Protein AF-A0A839JMY4-F1 (afdb_monomer_lite)

Structure (mmCIF, N/CA/C/O backbone):
data_AF-A0A839JMY4-F1
#
_entry.id   AF-A0A839JMY4-F1
#
loop_
_atom_site.group_PDB
_atom_site.id
_atom_site.type_symbol
_atom_site.label_atom_id
_atom_site.label_alt_id
_atom_site.label_comp_id
_atom_site.label_asym_id
_atom_site.label_entity_id
_atom_site.label_seq_id
_atom_site.pdbx_PDB_ins_code
_atom_site.Cartn_x
_atom_site.Cartn_y
_atom_site.Cartn_z
_atom_site.occupancy
_atom_site.B_iso_or_equiv
_atom_site.auth_seq_id
_atom_site.auth_comp_id
_atom_site.auth_asym_id
_atom_site.auth_atom_id
_atom_site.pdbx_PDB_model_num
ATOM 1 N N . MET A 1 1 ? -25.380 -24.614 -1.464 1.00 34.22 1 MET A N 1
ATOM 2 C CA . MET A 1 1 ? -24.101 -24.018 -1.886 1.00 34.22 1 MET A CA 1
ATOM 3 C C . MET A 1 1 ? -24.001 -22.704 -1.149 1.00 34.22 1 MET A C 1
ATOM 5 O O . MET A 1 1 ? -24.740 -21.787 -1.479 1.00 34.22 1 MET A O 1
ATOM 9 N N . GLU A 1 2 ? -23.236 -22.684 -0.064 1.00 33.03 2 GLU A N 1
ATOM 10 C CA . GLU A 1 2 ? -22.937 -21.449 0.661 1.00 33.03 2 GLU A CA 1
ATOM 11 C C . GLU A 1 2 ? -21.933 -20.665 -0.187 1.00 33.03 2 GLU A C 1
ATOM 13 O O . GLU A 1 2 ? -20.945 -21.233 -0.652 1.00 33.03 2 GLU A O 1
ATOM 18 N N . GLN A 1 3 ? -22.236 -19.399 -0.475 1.00 34.69 3 GLN A N 1
ATOM 19 C CA . GLN A 1 3 ? -21.251 -18.501 -1.070 1.00 34.69 3 GLN A CA 1
ATOM 20 C C . GLN A 1 3 ? -20.096 -18.351 -0.072 1.00 34.69 3 GLN A C 1
ATOM 22 O O . GLN A 1 3 ? -20.379 -18.204 1.120 1.00 34.69 3 GLN A O 1
ATOM 27 N N . PRO A 1 4 ? -18.825 -18.375 -0.509 1.00 38.72 4 PRO A N 1
ATOM 28 C CA . PRO A 1 4 ? -17.726 -18.015 0.370 1.00 38.72 4 PRO A CA 1
ATOM 29 C C . PRO A 1 4 ? -17.960 -16.572 0.823 1.00 38.72 4 PRO A C 1
ATOM 31 O O . PRO A 1 4 ? -17.907 -15.626 0.041 1.00 38.72 4 PRO A O 1
ATOM 34 N N . THR A 1 5 ? -18.327 -16.393 2.087 1.00 46.00 5 THR A N 1
ATOM 35 C CA . THR A 1 5 ? -18.402 -15.067 2.687 1.00 46.00 5 THR A CA 1
ATOM 36 C C . THR A 1 5 ? -16.980 -14.545 2.791 1.00 46.00 5 THR A C 1
ATOM 38 O O . THR A 1 5 ? -16.205 -15.089 3.577 1.00 46.00 5 THR A O 1
ATOM 41 N N . SER A 1 6 ? -16.649 -13.514 2.006 1.00 53.69 6 SER A N 1
ATOM 42 C CA . SER A 1 6 ? -15.379 -12.785 2.111 1.00 53.69 6 SER A CA 1
ATOM 43 C C . SER A 1 6 ? -15.028 -12.544 3.582 1.00 53.69 6 SER A C 1
ATOM 45 O O . SER A 1 6 ? -15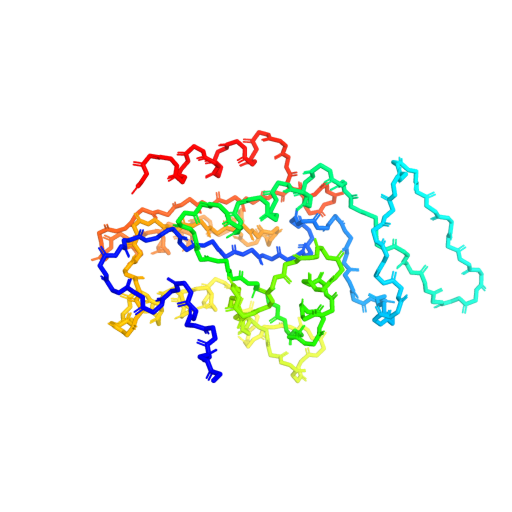.873 -12.080 4.365 1.00 53.69 6 SER A O 1
ATOM 47 N N . ARG A 1 7 ? -13.779 -12.854 3.959 1.00 56.62 7 ARG A N 1
ATOM 48 C CA . ARG A 1 7 ? -13.254 -12.738 5.334 1.00 56.62 7 ARG A CA 1
ATOM 49 C C . ARG A 1 7 ? -13.437 -11.326 5.912 1.00 56.62 7 ARG A C 1
ATOM 51 O O . ARG A 1 7 ? -13.482 -11.151 7.129 1.00 56.62 7 ARG A O 1
ATOM 58 N N . PHE A 1 8 ? -13.621 -10.325 5.049 1.00 54.78 8 PHE A N 1
ATOM 59 C CA . PHE A 1 8 ? -13.723 -8.906 5.399 1.00 54.78 8 PHE A CA 1
ATOM 60 C C . PHE A 1 8 ? -15.131 -8.394 5.704 1.00 54.78 8 PHE A C 1
ATOM 62 O O . PHE A 1 8 ? -15.275 -7.229 6.087 1.00 54.78 8 PHE A O 1
ATOM 69 N N . ASN A 1 9 ? -16.156 -9.243 5.589 1.00 51.94 9 ASN A N 1
ATOM 70 C CA . ASN A 1 9 ? -17.541 -8.880 5.909 1.00 51.94 9 ASN A CA 1
ATOM 71 C C . ASN A 1 9 ? -17.866 -8.975 7.413 1.00 51.94 9 ASN A C 1
ATOM 73 O O . ASN A 1 9 ? -18.996 -8.712 7.821 1.00 51.94 9 ASN A O 1
ATOM 77 N N . ASN A 1 10 ? -16.894 -9.345 8.253 1.00 53.88 10 ASN A N 1
ATOM 78 C CA . ASN A 1 10 ? -17.086 -9.459 9.694 1.00 53.88 10 ASN A CA 1
ATOM 79 C C . ASN A 1 10 ? -16.650 -8.172 10.415 1.00 53.88 10 ASN A C 1
ATOM 81 O O . ASN A 1 10 ? -15.468 -7.951 10.663 1.00 53.88 10 ASN A O 1
ATOM 85 N N . THR A 1 11 ? -17.610 -7.324 10.787 1.00 57.56 11 THR A N 1
ATOM 86 C CA . THR A 1 11 ? -17.380 -6.009 11.420 1.00 57.56 11 THR A CA 1
ATOM 87 C C . THR A 1 11 ? -16.802 -6.070 12.842 1.00 57.56 11 THR A C 1
ATOM 89 O O . THR A 1 11 ? -16.505 -5.026 13.418 1.00 57.56 11 THR A O 1
ATOM 92 N N . ASN A 1 12 ? -16.649 -7.265 13.426 1.00 58.44 12 ASN A N 1
ATOM 93 C CA . ASN A 1 12 ? -16.195 -7.448 14.811 1.00 58.44 12 ASN A CA 1
ATOM 94 C C . ASN A 1 12 ? -14.670 -7.549 14.975 1.00 58.44 12 ASN A C 1
ATOM 96 O O . ASN A 1 12 ? -14.185 -7.483 16.104 1.00 58.44 12 ASN A O 1
ATOM 100 N N . HIS A 1 13 ? -13.913 -7.692 13.886 1.00 73.19 13 HIS A N 1
ATOM 101 C CA . HIS A 1 13 ? -12.451 -7.741 13.923 1.00 73.19 13 HIS A CA 1
ATOM 102 C C . HIS A 1 13 ? -11.870 -6.529 13.204 1.00 73.19 13 HIS A C 1
ATOM 104 O O . HIS A 1 13 ? -12.351 -6.155 12.138 1.00 73.19 13 HIS A O 1
ATOM 110 N N . ARG A 1 14 ? -10.851 -5.900 13.798 1.00 84.62 14 ARG A N 1
ATOM 111 C CA . ARG A 1 14 ? -10.092 -4.848 13.120 1.00 84.62 14 ARG A CA 1
ATOM 112 C C . ARG A 1 14 ? -8.982 -5.476 12.285 1.00 84.62 14 ARG A C 1
ATOM 114 O O . ARG A 1 14 ? -8.443 -6.511 12.674 1.00 84.62 14 ARG A O 1
ATOM 121 N N . VAL A 1 15 ? -8.639 -4.840 11.173 1.00 91.62 15 VAL A N 1
ATOM 122 C CA . VAL A 1 15 ? -7.627 -5.329 10.223 1.00 91.62 15 VAL A CA 1
ATOM 123 C C . VAL A 1 15 ? -6.628 -4.236 9.869 1.00 91.62 15 VAL A C 1
ATOM 125 O O . VAL A 1 15 ? -6.950 -3.059 10.018 1.00 91.62 15 VAL A O 1
ATOM 128 N N . VAL A 1 16 ? -5.438 -4.600 9.396 1.00 94.81 16 VAL A N 1
ATOM 129 C CA . VAL A 1 16 ? -4.510 -3.636 8.775 1.00 94.81 16 VAL A CA 1
ATOM 130 C C . VAL A 1 16 ? -4.791 -3.567 7.285 1.00 94.81 16 VAL A C 1
ATOM 132 O O . VAL A 1 16 ? -4.831 -4.599 6.621 1.00 94.81 16 VAL A O 1
ATOM 135 N N . ASP A 1 17 ? -5.004 -2.362 6.767 1.00 95.00 17 ASP A N 1
ATOM 136 C CA . ASP A 1 17 ? -5.147 -2.135 5.332 1.00 95.00 17 ASP A CA 1
ATOM 137 C C . ASP A 1 17 ? -3.761 -1.904 4.716 1.00 95.00 17 ASP A C 1
ATOM 139 O O . ASP A 1 17 ? -3.055 -0.976 5.108 1.00 95.00 17 ASP A O 1
ATOM 143 N N . ILE A 1 18 ? -3.366 -2.744 3.760 1.00 95.06 18 ILE A N 1
ATOM 144 C CA . ILE A 1 18 ? -2.088 -2.644 3.050 1.00 95.06 18 ILE A CA 1
ATOM 145 C C . ILE A 1 18 ? -2.358 -2.205 1.618 1.00 95.06 18 ILE A C 1
ATOM 147 O O . ILE A 1 18 ? -2.997 -2.930 0.871 1.00 95.06 18 ILE A O 1
ATOM 151 N N . TYR A 1 19 ? -1.849 -1.042 1.235 1.00 93.56 19 TYR A N 1
ATOM 152 C CA . TYR A 1 19 ? -1.909 -0.496 -0.116 1.00 93.56 19 TYR A CA 1
ATOM 153 C C . TYR A 1 19 ? -0.550 -0.681 -0.771 1.00 93.56 19 TYR A C 1
ATOM 155 O O . TYR A 1 19 ? 0.420 -0.062 -0.334 1.00 93.56 19 TYR A O 1
ATOM 163 N N . SER A 1 20 ? -0.470 -1.522 -1.799 1.00 90.38 20 SER A N 1
ATOM 164 C CA . SER A 1 20 ? 0.787 -1.823 -2.484 1.00 90.38 20 SER A CA 1
ATOM 165 C C . SER A 1 20 ? 0.685 -1.526 -3.968 1.00 90.38 20 SER A C 1
ATOM 167 O O . SER A 1 20 ? -0.158 -2.103 -4.658 1.00 90.38 20 SER A O 1
ATOM 169 N N . ASP A 1 21 ? 1.585 -0.684 -4.475 1.00 85.44 21 ASP A N 1
ATOM 170 C CA . ASP A 1 21 ? 1.936 -0.779 -5.892 1.00 85.44 21 ASP A CA 1
ATOM 171 C C . ASP A 1 21 ? 2.565 -2.157 -6.140 1.00 85.44 21 ASP A C 1
ATOM 173 O O . ASP A 1 21 ? 3.104 -2.805 -5.234 1.00 85.44 21 ASP A O 1
ATOM 177 N N . PHE A 1 22 ? 2.453 -2.627 -7.368 1.00 77.62 22 PHE A N 1
ATOM 178 C CA . PHE A 1 22 ? 3.129 -3.822 -7.815 1.00 77.62 22 PHE A CA 1
ATOM 179 C C . PHE A 1 22 ? 4.502 -3.480 -8.403 1.00 77.62 22 PHE A C 1
ATOM 181 O O . PHE A 1 22 ? 5.516 -4.075 -8.020 1.00 77.62 22 PHE A O 1
ATOM 188 N N . ASP A 1 23 ? 4.542 -2.476 -9.280 1.00 74.31 23 ASP A N 1
ATOM 189 C CA . ASP A 1 23 ? 5.740 -2.065 -10.007 1.00 74.31 23 ASP A CA 1
ATOM 190 C C . ASP A 1 23 ? 6.660 -1.223 -9.116 1.00 74.31 23 ASP A C 1
ATOM 192 O O . ASP A 1 23 ? 6.238 -0.353 -8.360 1.00 74.31 23 ASP A O 1
ATOM 196 N N . GLY A 1 24 ? 7.956 -1.508 -9.161 1.00 73.19 24 GLY A N 1
ATOM 197 C CA . GLY A 1 24 ? 8.963 -0.911 -8.286 1.00 73.19 24 GLY A CA 1
ATOM 198 C C . GLY A 1 24 ? 8.873 -1.316 -6.809 1.00 73.19 24 GLY A C 1
ATOM 199 O O . GLY A 1 24 ? 9.761 -0.949 -6.042 1.00 73.19 24 GLY A O 1
ATOM 200 N N . VAL A 1 25 ? 7.846 -2.072 -6.398 1.00 81.44 25 VAL A N 1
ATOM 201 C CA . VAL A 1 25 ? 7.624 -2.500 -5.006 1.00 81.44 25 VAL A CA 1
ATOM 202 C C . VAL A 1 25 ? 7.759 -4.011 -4.873 1.00 81.44 25 VAL A C 1
ATOM 204 O O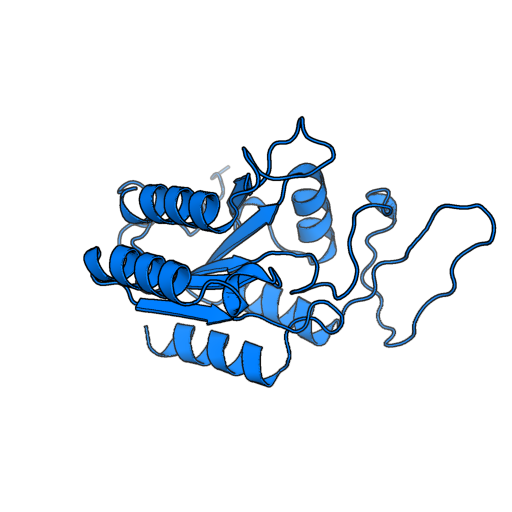 . VAL A 1 25 ? 8.721 -4.480 -4.271 1.00 81.44 25 VAL A O 1
ATOM 207 N N . ILE A 1 26 ? 6.834 -4.783 -5.446 1.00 76.44 26 ILE A N 1
ATOM 208 C CA . ILE A 1 26 ? 6.896 -6.253 -5.436 1.00 76.44 26 ILE A CA 1
ATOM 209 C C . ILE A 1 26 ? 7.734 -6.748 -6.620 1.00 76.44 26 ILE A C 1
ATOM 211 O O . ILE A 1 26 ? 8.557 -7.653 -6.480 1.00 76.44 26 ILE A O 1
ATOM 215 N N . SER A 1 27 ? 7.568 -6.102 -7.775 1.00 70.44 27 SER A N 1
ATOM 216 C CA . SER A 1 27 ? 8.367 -6.305 -8.979 1.00 70.44 27 SER A CA 1
ATOM 217 C C . SER A 1 27 ? 9.343 -5.146 -9.161 1.00 70.44 27 SER A C 1
ATOM 219 O O . SER A 1 27 ? 8.890 -4.018 -9.304 1.00 70.44 27 SER A O 1
ATOM 221 N N . PRO A 1 28 ? 10.663 -5.362 -9.268 1.00 53.97 28 PRO A N 1
ATOM 222 C CA . PRO A 1 28 ? 11.603 -4.288 -9.612 1.00 53.97 28 PRO A CA 1
ATOM 223 C C . PRO A 1 28 ? 11.516 -3.833 -11.086 1.00 53.97 28 PRO A C 1
ATOM 225 O O . PRO A 1 28 ? 12.283 -2.974 -11.517 1.00 53.97 28 PRO A O 1
ATOM 228 N N . PHE A 1 29 ? 10.621 -4.420 -11.886 1.00 56.91 29 PHE A N 1
ATOM 229 C CA . PHE A 1 29 ? 10.447 -4.118 -13.307 1.00 56.91 29 PHE A CA 1
ATOM 230 C C . PHE A 1 29 ? 9.034 -3.604 -13.583 1.00 56.91 29 PHE A C 1
ATOM 232 O O . PHE A 1 29 ? 8.074 -4.203 -13.102 1.00 56.91 29 PHE A O 1
ATOM 239 N N . GLU A 1 30 ? 8.921 -2.551 -14.400 1.00 50.88 30 GLU A N 1
ATOM 240 C CA . GLU A 1 30 ? 7.635 -2.027 -14.873 1.00 50.88 30 GLU A CA 1
ATOM 241 C C . GLU A 1 30 ? 6.930 -3.033 -15.796 1.00 50.88 30 GLU A C 1
ATOM 243 O O . GLU A 1 30 ? 7.493 -3.482 -16.803 1.00 50.88 30 GLU A O 1
ATOM 248 N N . LEU A 1 31 ? 5.654 -3.312 -15.524 1.00 52.94 31 LEU A N 1
ATOM 249 C CA . LEU A 1 31 ? 4.804 -4.174 -16.354 1.00 52.94 31 LEU A CA 1
ATOM 250 C C . LEU A 1 31 ? 4.384 -3.530 -17.687 1.00 52.94 31 LEU A C 1
ATOM 252 O O . LEU A 1 31 ? 3.728 -4.171 -18.510 1.00 52.94 31 LEU A O 1
ATOM 256 N N . ARG A 1 32 ? 4.779 -2.274 -17.947 1.00 44.12 32 ARG A N 1
ATOM 257 C CA . ARG A 1 32 ? 4.283 -1.438 -19.060 1.00 44.12 32 ARG A CA 1
ATOM 258 C C . ARG A 1 32 ? 4.430 -2.045 -20.464 1.00 44.12 32 ARG A C 1
ATOM 260 O O . ARG A 1 32 ? 3.738 -1.596 -21.369 1.00 44.12 32 ARG A O 1
ATOM 267 N N . ASN A 1 33 ? 5.273 -3.064 -20.664 1.00 40.00 33 ASN A N 1
ATOM 268 C CA . ASN A 1 33 ? 5.501 -3.694 -21.977 1.00 40.00 33 ASN A CA 1
ATOM 269 C C . ASN A 1 33 ? 5.395 -5.233 -21.999 1.00 40.00 33 ASN A C 1
ATOM 271 O O . ASN A 1 33 ? 5.753 -5.861 -22.998 1.00 40.00 33 ASN A O 1
ATOM 275 N N . ALA A 1 34 ? 4.930 -5.868 -20.925 1.00 41.16 34 ALA A N 1
ATOM 276 C CA . ALA A 1 34 ? 4.876 -7.323 -20.827 1.00 41.16 34 ALA A CA 1
ATOM 277 C C . ALA A 1 34 ? 3.722 -7.703 -19.896 1.00 41.16 34 ALA A C 1
ATOM 279 O O . ALA A 1 34 ? 3.693 -7.291 -18.749 1.00 41.16 34 ALA A O 1
ATOM 280 N N . VAL A 1 35 ? 2.708 -8.442 -20.333 1.00 47.41 35 VAL A N 1
ATOM 281 C CA . VAL A 1 35 ? 2.761 -9.906 -20.378 1.00 47.41 35 VAL A CA 1
ATOM 282 C C . VAL A 1 35 ? 1.398 -10.394 -20.897 1.00 47.41 35 VAL A C 1
ATOM 284 O O . VAL A 1 35 ? 0.369 -9.881 -20.491 1.00 47.41 35 VAL A O 1
ATOM 287 N N . HIS A 1 36 ? 1.345 -11.390 -21.781 1.00 44.38 36 HIS A N 1
ATOM 288 C CA . HIS A 1 36 ? 0.106 -12.143 -22.028 1.00 44.38 36 HIS A CA 1
ATOM 289 C C . HIS A 1 36 ? -0.216 -12.982 -20.771 1.00 44.38 36 HIS A C 1
ATOM 291 O O . HIS A 1 36 ? 0.715 -13.612 -20.272 1.00 44.38 36 HIS A O 1
ATOM 297 N N . PRO A 1 37 ? -1.465 -13.073 -20.267 1.00 45.12 37 PRO A N 1
ATOM 298 C CA . PRO A 1 37 ? -1.789 -13.751 -18.994 1.00 45.12 37 PRO A CA 1
ATOM 299 C C . PRO A 1 37 ? -1.206 -15.170 -18.842 1.00 45.12 37 PRO A C 1
ATOM 301 O O . PRO A 1 37 ? -0.881 -15.609 -17.747 1.00 45.12 37 PRO A O 1
ATOM 304 N N . GLU A 1 38 ? -0.999 -15.867 -19.960 1.00 43.59 38 GLU A N 1
ATOM 305 C CA . GLU A 1 38 ? -0.409 -17.210 -20.046 1.00 43.59 38 GLU A CA 1
ATOM 306 C C . GLU A 1 38 ? 1.100 -17.291 -19.715 1.00 43.59 38 GLU A C 1
ATOM 308 O O . GLU A 1 38 ? 1.664 -18.389 -19.653 1.00 43.59 38 GLU A O 1
ATOM 313 N N . LEU A 1 39 ? 1.778 -16.153 -19.535 1.00 45.06 39 LEU A N 1
ATOM 314 C CA . LEU A 1 39 ? 3.223 -16.080 -19.277 1.00 45.06 39 LEU A CA 1
ATOM 315 C C . LEU A 1 39 ? 3.556 -15.681 -17.838 1.00 45.06 39 LEU A C 1
ATOM 317 O O . LEU A 1 39 ? 4.736 -15.627 -17.493 1.00 45.06 39 LEU A O 1
ATOM 321 N N . VAL A 1 40 ? 2.551 -15.437 -16.994 1.00 48.66 40 VAL A N 1
ATOM 322 C CA . VAL A 1 40 ? 2.770 -15.346 -15.550 1.00 48.66 40 VAL A CA 1
ATOM 323 C C . VAL A 1 40 ? 2.946 -16.777 -15.044 1.00 48.66 40 VAL A C 1
ATOM 325 O O . VAL A 1 40 ? 1.981 -17.515 -14.857 1.00 48.66 40 VAL A O 1
ATOM 328 N N . LYS A 1 41 ? 4.198 -17.221 -14.921 1.00 45.62 41 LYS A N 1
ATOM 329 C CA . LYS A 1 41 ? 4.530 -18.553 -14.408 1.00 45.62 41 LYS A CA 1
ATOM 330 C C . LYS A 1 41 ? 5.407 -18.403 -13.171 1.00 45.62 41 LYS A C 1
ATOM 332 O O . LYS A 1 41 ? 6.462 -17.782 -13.291 1.00 45.62 41 LYS A O 1
ATOM 337 N N . PRO A 1 42 ? 5.036 -18.992 -12.020 1.00 40.38 42 PRO A N 1
ATOM 338 C CA . PRO A 1 42 ? 5.955 -19.081 -10.895 1.00 40.38 42 PRO A CA 1
ATOM 339 C C . PRO A 1 42 ? 7.174 -19.902 -11.332 1.00 40.38 42 PRO A C 1
ATOM 341 O O . PRO A 1 42 ? 7.035 -21.044 -11.783 1.00 40.38 42 PRO A O 1
ATOM 344 N N . THR A 1 43 ? 8.371 -19.318 -11.268 1.00 43.09 43 THR A N 1
ATOM 345 C CA . THR A 1 43 ? 9.616 -20.039 -11.549 1.00 43.09 43 THR A CA 1
ATOM 346 C C . THR A 1 43 ? 10.224 -20.516 -10.233 1.00 43.09 43 THR A C 1
ATOM 348 O O . THR A 1 43 ? 10.417 -19.748 -9.300 1.00 43.09 43 THR A O 1
ATOM 351 N N . ASN A 1 44 ? 10.598 -21.795 -10.169 1.00 38.34 44 ASN A N 1
ATOM 352 C CA . ASN A 1 44 ? 11.388 -22.357 -9.062 1.00 38.34 44 ASN A CA 1
ATOM 353 C C . ASN A 1 44 ? 12.890 -22.015 -9.181 1.00 38.34 44 ASN A C 1
ATOM 355 O O . ASN A 1 44 ? 13.728 -22.743 -8.653 1.00 38.34 44 ASN A O 1
ATOM 359 N N . GLN A 1 45 ? 13.256 -21.004 -9.972 1.00 39.59 45 GLN A N 1
ATOM 360 C CA . GLN A 1 45 ? 14.642 -20.740 -10.355 1.00 39.59 45 GLN A CA 1
ATOM 361 C C . GLN A 1 45 ? 14.980 -19.271 -10.122 1.00 39.59 45 GLN A C 1
ATOM 363 O O . GLN A 1 45 ? 14.415 -18.400 -10.780 1.00 39.59 45 GLN A O 1
ATOM 368 N N . ASP A 1 46 ? 15.948 -19.038 -9.235 1.00 41.47 46 ASP A N 1
ATOM 369 C CA . ASP A 1 46 ? 16.595 -17.751 -8.943 1.00 41.47 46 ASP A CA 1
ATOM 370 C C . ASP A 1 46 ? 17.476 -17.235 -10.111 1.00 41.47 46 ASP A C 1
ATOM 372 O O . ASP A 1 46 ? 18.461 -16.530 -9.893 1.00 41.47 46 ASP A O 1
ATOM 376 N N . GLU A 1 47 ? 17.171 -17.593 -11.364 1.00 34.44 47 GLU A N 1
ATOM 377 C CA . GLU A 1 47 ? 17.963 -17.206 -12.539 1.00 34.44 47 GLU A CA 1
ATOM 378 C C . GLU A 1 47 ? 17.166 -16.304 -13.503 1.00 34.44 47 GLU A C 1
ATOM 380 O O . GLU A 1 47 ? 16.010 -16.601 -13.823 1.00 34.44 47 GLU A O 1
ATOM 385 N N . PRO A 1 48 ? 17.770 -15.212 -14.019 1.00 36.16 48 PRO A N 1
ATOM 386 C CA . PRO A 1 48 ? 17.138 -14.355 -15.017 1.00 36.16 48 PRO A CA 1
ATOM 387 C C . PRO A 1 48 ? 17.062 -15.078 -16.370 1.00 36.16 48 PRO A C 1
ATOM 389 O O . PRO A 1 48 ? 18.086 -15.396 -16.978 1.00 36.16 48 PRO A O 1
ATOM 392 N N . TYR A 1 49 ? 15.849 -15.321 -16.870 1.00 37.59 49 TYR A N 1
ATOM 393 C CA . TYR A 1 49 ? 15.653 -15.879 -18.212 1.00 37.59 49 TYR A CA 1
ATOM 394 C C . TYR A 1 49 ? 15.928 -14.835 -19.315 1.00 37.59 49 TYR A C 1
ATOM 396 O O . TYR A 1 49 ? 15.650 -13.647 -19.131 1.00 37.59 49 TYR A O 1
ATOM 404 N N . PRO A 1 50 ? 16.451 -15.257 -20.482 1.00 34.84 50 PRO A N 1
ATOM 405 C CA . PRO A 1 50 ? 16.808 -14.358 -21.574 1.00 34.84 50 PRO A CA 1
ATOM 406 C C . PRO A 1 50 ? 15.592 -13.852 -22.368 1.00 34.84 50 PRO A C 1
ATOM 408 O O . PRO A 1 50 ? 14.629 -14.578 -22.608 1.00 34.84 50 PRO A O 1
ATOM 411 N N . ILE A 1 51 ? 15.703 -12.604 -22.832 1.00 36.75 51 ILE A N 1
ATOM 412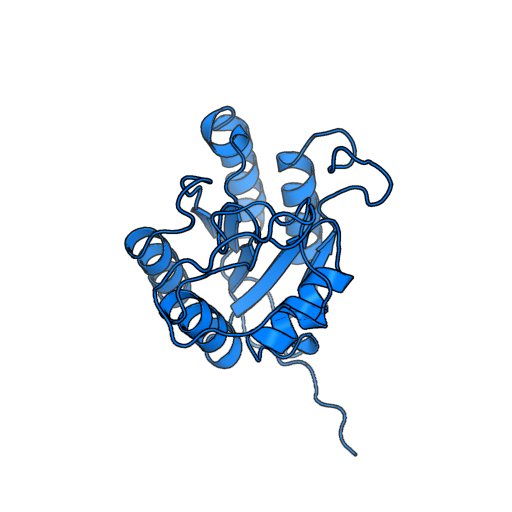 C CA . ILE A 1 51 ? 14.774 -11.905 -23.734 1.00 36.75 51 ILE A CA 1
ATOM 413 C C . ILE A 1 51 ? 14.950 -12.441 -25.174 1.00 36.75 51 ILE A C 1
ATOM 415 O O . ILE A 1 51 ? 16.077 -12.509 -25.670 1.00 36.75 51 ILE A O 1
ATOM 419 N N . ASP A 1 52 ? 13.857 -12.804 -25.861 1.00 34.66 52 ASP A N 1
ATOM 420 C CA . ASP A 1 52 ? 13.860 -13.216 -27.282 1.00 34.66 52 ASP A CA 1
ATOM 421 C C . ASP A 1 52 ? 13.951 -12.000 -28.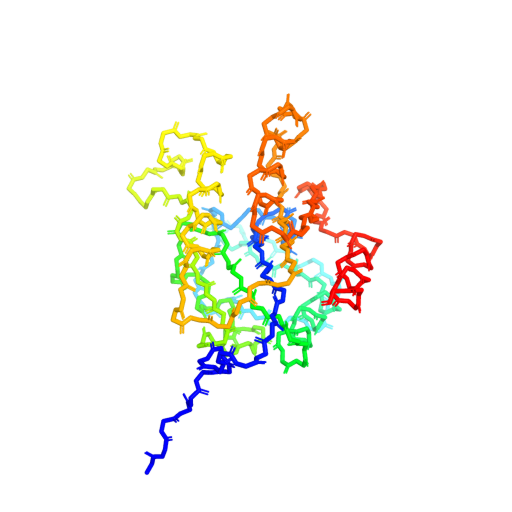232 1.00 34.66 52 ASP A C 1
ATOM 423 O O . ASP A 1 52 ? 13.326 -10.959 -28.033 1.00 34.66 52 ASP A O 1
ATOM 427 N N . GLN A 1 53 ? 14.691 -12.163 -29.332 1.00 33.41 53 GLN A N 1
ATOM 428 C CA . GLN A 1 53 ? 14.968 -11.197 -30.403 1.00 33.41 53 GLN A CA 1
ATOM 429 C C . GLN A 1 53 ? 13.748 -10.851 -31.289 1.00 33.41 53 GLN A C 1
ATOM 431 O O . GLN A 1 53 ? 13.914 -10.270 -32.364 1.00 33.41 53 GLN A O 1
ATOM 436 N N . ARG A 1 54 ? 12.519 -11.188 -30.875 1.00 36.84 54 ARG A N 1
ATOM 437 C CA . ARG A 1 54 ? 11.271 -10.910 -31.619 1.00 36.84 54 ARG A CA 1
ATOM 438 C C . ARG A 1 54 ? 10.378 -9.826 -31.006 1.00 36.84 54 ARG A C 1
ATOM 440 O O . ARG A 1 54 ? 9.256 -9.639 -31.466 1.00 36.84 54 ARG A O 1
ATOM 447 N N . GLY A 1 55 ? 10.894 -9.054 -30.050 1.00 35.41 55 GLY A N 1
ATOM 448 C CA . GLY A 1 55 ? 10.356 -7.726 -29.717 1.00 35.41 55 GLY A CA 1
ATOM 449 C C . GLY A 1 55 ? 9.193 -7.680 -28.724 1.00 35.41 55 GLY A C 1
ATOM 450 O O . GLY A 1 55 ? 8.664 -6.604 -28.486 1.00 35.41 55 GLY A O 1
ATOM 451 N N . TYR A 1 56 ? 8.836 -8.803 -28.110 1.00 38.75 56 TYR A N 1
ATOM 452 C CA . TYR A 1 56 ? 8.006 -8.872 -26.904 1.00 38.75 56 TYR A CA 1
ATOM 453 C C . TYR A 1 56 ? 8.596 -9.958 -25.993 1.00 38.75 56 TYR A C 1
ATOM 455 O O . TYR A 1 56 ? 9.457 -10.698 -26.455 1.00 38.75 56 TYR A O 1
ATOM 463 N N . TYR A 1 57 ? 8.140 -10.053 -24.739 1.00 40.22 57 TYR A N 1
ATOM 464 C CA . TYR A 1 57 ? 8.554 -11.007 -23.687 1.00 40.22 57 TYR A CA 1
ATOM 465 C C . TYR A 1 57 ? 9.620 -10.493 -22.699 1.00 40.22 57 TYR A C 1
ATOM 467 O O . TYR A 1 57 ? 10.772 -10.918 -22.731 1.00 40.22 57 TYR A O 1
ATOM 475 N N . ASN A 1 58 ? 9.196 -9.671 -21.730 1.00 37.53 58 ASN A N 1
ATOM 476 C CA . ASN A 1 58 ? 9.847 -9.676 -20.416 1.00 37.53 58 ASN A CA 1
ATOM 477 C C . ASN A 1 58 ? 9.160 -10.758 -19.573 1.00 37.53 58 ASN A C 1
ATOM 479 O O . ASN A 1 58 ? 7.980 -10.638 -19.249 1.00 37.53 58 ASN A O 1
ATOM 483 N N . SER A 1 59 ? 9.879 -11.837 -19.261 1.00 40.25 59 SER A N 1
ATOM 484 C CA . SER A 1 59 ? 9.459 -12.761 -18.203 1.00 40.25 59 SER A CA 1
ATOM 485 C C . SER A 1 59 ? 9.615 -12.010 -16.887 1.00 40.25 59 SER A C 1
ATOM 487 O O . SER A 1 59 ? 10.712 -11.537 -16.593 1.00 40.25 59 SER A O 1
ATOM 489 N N . ILE A 1 60 ? 8.533 -11.831 -16.134 1.00 45.41 60 ILE A N 1
ATOM 490 C CA . ILE A 1 60 ? 8.615 -11.105 -14.872 1.00 45.41 60 ILE A CA 1
ATOM 491 C C . ILE A 1 60 ? 9.153 -12.085 -13.825 1.00 45.41 60 ILE A C 1
ATOM 493 O O . ILE A 1 60 ? 8.549 -13.128 -13.584 1.00 45.41 60 ILE A O 1
ATOM 497 N N . VAL A 1 61 ? 10.332 -11.791 -13.276 1.00 46.25 61 VAL A N 1
ATOM 498 C CA . VAL A 1 61 ? 11.017 -12.639 -12.292 1.00 46.25 61 VAL A CA 1
ATOM 499 C C . VAL A 1 61 ? 10.929 -11.957 -10.938 1.00 46.25 61 VAL A C 1
ATOM 501 O O . VAL A 1 61 ? 11.420 -10.837 -10.785 1.00 46.25 61 VAL A O 1
ATOM 504 N N . TRP A 1 62 ? 10.333 -12.636 -9.961 1.00 61.91 62 TRP A N 1
ATOM 505 C CA . TRP A 1 62 ? 10.264 -12.178 -8.573 1.00 61.91 62 TRP A CA 1
ATOM 506 C C . TRP A 1 62 ? 10.857 -13.228 -7.652 1.00 61.91 62 TRP A C 1
ATOM 508 O O . TRP A 1 62 ? 10.913 -14.413 -7.983 1.00 61.91 62 TRP A O 1
ATOM 518 N N . SER A 1 63 ? 11.273 -12.793 -6.467 1.00 61.09 63 SER A N 1
ATOM 519 C CA . SER A 1 63 ? 11.669 -13.731 -5.428 1.00 61.09 63 SER A CA 1
ATOM 520 C C . SER A 1 63 ? 10.457 -14.565 -5.010 1.00 61.09 63 SER A C 1
ATOM 522 O O . SER A 1 63 ? 9.470 -14.028 -4.501 1.00 61.09 63 SER A O 1
ATOM 524 N N . SER A 1 64 ? 10.541 -15.885 -5.191 1.00 64.94 64 SER A N 1
ATOM 525 C CA . SER A 1 64 ? 9.529 -16.815 -4.676 1.00 64.94 64 SER A CA 1
ATOM 526 C C . SER A 1 64 ? 9.373 -16.686 -3.155 1.00 64.94 64 SER A C 1
ATOM 528 O O . SER A 1 64 ? 8.280 -16.880 -2.639 1.00 64.94 64 SER A O 1
ATOM 530 N N . GLU A 1 65 ? 10.437 -16.308 -2.434 1.00 68.56 65 GLU A N 1
ATOM 531 C CA . GLU A 1 65 ? 10.389 -15.993 -0.998 1.00 68.56 65 GLU A CA 1
ATOM 532 C C . GLU A 1 65 ? 9.426 -14.827 -0.723 1.00 68.56 65 GLU A C 1
ATOM 534 O O . GLU A 1 65 ? 8.530 -14.961 0.106 1.00 68.56 65 GLU A O 1
ATOM 539 N N . MET A 1 66 ? 9.553 -13.726 -1.473 1.00 75.44 66 MET A N 1
ATOM 540 C CA . MET A 1 66 ? 8.710 -12.533 -1.318 1.00 75.44 66 MET A CA 1
ATOM 541 C C . MET A 1 66 ? 7.246 -12.824 -1.656 1.00 75.44 66 MET A C 1
ATOM 543 O O . MET A 1 66 ? 6.345 -12.456 -0.907 1.00 75.44 66 MET A O 1
ATOM 547 N N . LEU A 1 67 ? 6.997 -13.527 -2.762 1.00 77.00 67 LEU A N 1
ATOM 548 C CA . LEU A 1 67 ? 5.641 -13.908 -3.153 1.00 77.00 67 LEU A CA 1
ATOM 549 C C . LEU A 1 67 ? 4.971 -14.828 -2.139 1.00 77.00 67 LEU A C 1
ATOM 551 O O . LEU A 1 67 ? 3.812 -14.615 -1.790 1.00 77.00 67 LEU A O 1
ATOM 555 N N . ASN A 1 68 ? 5.701 -15.833 -1.654 1.00 78.44 68 ASN A N 1
ATOM 556 C CA . ASN A 1 68 ? 5.196 -16.730 -0.624 1.00 78.44 68 ASN A CA 1
ATOM 557 C C . ASN A 1 68 ? 4.905 -15.966 0.668 1.00 78.44 68 ASN A C 1
ATOM 559 O O . ASN A 1 68 ? 3.909 -16.261 1.315 1.00 78.44 68 ASN A O 1
ATOM 563 N N . GLN A 1 69 ? 5.717 -14.965 1.017 1.00 82.81 69 GLN A N 1
ATOM 564 C CA . GLN A 1 69 ? 5.464 -14.111 2.174 1.00 82.81 69 GLN A CA 1
ATOM 565 C C . GLN A 1 69 ? 4.211 -13.244 1.993 1.00 82.81 69 GLN A C 1
ATOM 567 O O . GLN A 1 69 ? 3.387 -13.185 2.901 1.00 82.81 69 GLN A O 1
ATOM 572 N N . VAL A 1 70 ? 4.014 -12.612 0.829 1.00 84.88 70 VAL A N 1
ATOM 573 C CA . VAL A 1 70 ? 2.782 -11.853 0.528 1.00 84.88 70 VAL A CA 1
ATOM 574 C C . VAL A 1 70 ? 1.557 -12.760 0.599 1.00 84.88 70 VAL A C 1
ATOM 576 O O . VAL A 1 70 ? 0.569 -12.418 1.249 1.00 84.88 70 VAL A O 1
ATOM 579 N N . LYS A 1 71 ? 1.643 -13.947 -0.006 1.00 86.00 71 LYS A N 1
ATOM 580 C CA . LYS A 1 71 ? 0.577 -14.945 0.036 1.00 86.00 71 LYS A CA 1
ATOM 581 C C . LYS A 1 71 ? 0.265 -15.388 1.470 1.00 86.00 71 LYS A C 1
ATOM 583 O O . LYS A 1 71 ? -0.896 -15.382 1.861 1.00 86.00 71 LYS A O 1
ATOM 588 N N . ASP A 1 72 ? 1.284 -15.739 2.254 1.00 88.06 72 ASP A N 1
ATOM 589 C CA . ASP A 1 72 ? 1.144 -16.158 3.655 1.00 88.06 72 ASP A CA 1
ATOM 590 C C . ASP A 1 72 ? 0.496 -15.056 4.505 1.00 88.06 72 ASP A C 1
ATOM 592 O O . ASP A 1 72 ? -0.422 -15.323 5.283 1.00 88.06 72 ASP A O 1
ATOM 596 N N . MET A 1 73 ? 0.889 -13.796 4.289 1.00 88.81 73 MET A N 1
ATOM 597 C CA . MET A 1 73 ? 0.258 -12.654 4.946 1.00 88.81 73 MET A CA 1
ATOM 598 C C . MET A 1 73 ? -1.233 -12.553 4.605 1.00 88.81 73 MET A C 1
ATOM 600 O O . MET A 1 73 ? -2.046 -12.440 5.521 1.00 88.81 73 MET A O 1
ATOM 604 N N . ILE A 1 74 ? -1.608 -12.626 3.325 1.00 87.75 74 ILE A N 1
ATOM 605 C CA . ILE A 1 74 ? -3.013 -12.535 2.890 1.00 87.75 74 ILE A CA 1
ATOM 606 C C . ILE A 1 74 ? -3.839 -13.710 3.441 1.00 87.75 74 ILE A C 1
ATOM 608 O O . ILE A 1 74 ? -4.937 -13.515 3.969 1.00 87.75 74 ILE A O 1
ATOM 612 N N . ASP A 1 75 ? -3.295 -14.926 3.389 1.00 86.00 75 ASP A N 1
ATOM 613 C CA . ASP A 1 75 ? -3.988 -16.135 3.834 1.00 86.00 75 ASP A CA 1
ATOM 614 C C . ASP A 1 75 ? -4.171 -16.175 5.361 1.00 86.00 75 ASP A C 1
ATOM 616 O O . ASP A 1 75 ? -5.193 -16.657 5.867 1.00 86.00 75 ASP A O 1
ATOM 620 N N . HIS A 1 76 ? -3.201 -15.680 6.136 1.00 87.00 76 HIS A N 1
ATOM 621 C CA . HIS A 1 76 ? -3.128 -15.977 7.569 1.00 87.00 76 HIS A CA 1
ATOM 622 C C . HIS A 1 76 ? -3.263 -14.763 8.488 1.00 87.00 76 HIS A C 1
ATOM 624 O O . HIS A 1 76 ? -3.818 -14.908 9.583 1.00 87.00 76 HIS A O 1
ATOM 630 N N . GLN A 1 77 ? -2.869 -13.566 8.061 1.00 87.56 77 GLN A N 1
ATOM 631 C CA . GLN A 1 77 ? -2.905 -12.375 8.911 1.00 87.56 77 GLN A CA 1
ATOM 632 C C . GLN A 1 77 ? -4.271 -11.667 8.853 1.00 87.56 77 GLN A C 1
ATOM 634 O O . GLN A 1 77 ? -5.017 -11.807 7.882 1.00 87.56 77 GLN A O 1
ATOM 639 N N . PRO A 1 78 ? -4.654 -10.899 9.891 1.00 88.31 78 PRO A N 1
ATOM 640 C CA . PRO A 1 78 ? -5.841 -10.047 9.858 1.00 88.31 78 PRO A CA 1
ATOM 641 C C . PRO A 1 78 ? -5.561 -8.773 9.042 1.00 88.31 78 PRO A C 1
ATOM 643 O O . PRO A 1 78 ? -5.645 -7.659 9.559 1.00 88.31 78 PRO A O 1
ATOM 646 N N . ILE A 1 79 ? -5.200 -8.937 7.770 1.00 90.56 79 ILE A N 1
ATOM 647 C CA . ILE A 1 79 ? -4.902 -7.841 6.844 1.00 90.56 79 ILE A CA 1
ATOM 648 C C . ILE A 1 79 ? -5.918 -7.799 5.716 1.00 90.56 79 ILE A C 1
ATOM 650 O O . ILE A 1 79 ? -6.493 -8.824 5.369 1.00 90.56 79 ILE A O 1
ATOM 654 N N . ARG A 1 80 ? -6.100 -6.624 5.123 1.00 91.25 80 ARG A N 1
ATOM 655 C CA . ARG A 1 80 ? -6.792 -6.435 3.849 1.00 91.25 80 ARG A CA 1
ATOM 656 C C . ARG A 1 80 ? -5.796 -5.843 2.865 1.00 91.25 80 ARG A C 1
ATOM 658 O O . ARG A 1 80 ? -5.250 -4.773 3.130 1.00 91.25 80 ARG A O 1
ATOM 665 N N . TRP A 1 81 ? -5.543 -6.547 1.771 1.00 92.00 81 TRP A N 1
ATOM 666 C CA . TRP A 1 81 ? -4.590 -6.113 0.756 1.00 92.00 81 TRP A CA 1
ATOM 667 C C . TRP A 1 81 ? -5.302 -5.355 -0.361 1.00 92.00 81 TRP A C 1
ATOM 669 O O . TRP A 1 81 ? -6.348 -5.795 -0.827 1.00 92.00 81 TRP A O 1
ATOM 679 N N . HIS A 1 82 ? -4.718 -4.238 -0.780 1.00 90.81 82 HIS A N 1
ATOM 680 C CA . HIS A 1 82 ? -5.207 -3.345 -1.822 1.00 90.81 82 HIS A CA 1
ATOM 681 C C . HIS A 1 82 ? -4.117 -3.176 -2.880 1.00 90.81 82 HIS A C 1
ATOM 683 O O . HIS A 1 82 ? -3.077 -2.565 -2.614 1.00 90.81 82 HIS A O 1
ATOM 689 N N . TRP A 1 83 ? -4.349 -3.690 -4.086 1.00 86.19 83 TRP A N 1
ATOM 690 C CA . TRP A 1 83 ? -3.465 -3.436 -5.223 1.00 86.19 83 TRP A CA 1
ATOM 691 C C . TRP A 1 83 ? -3.685 -2.025 -5.767 1.00 86.19 83 TRP A C 1
ATOM 693 O O . TRP A 1 83 ? -4.813 -1.659 -6.100 1.00 86.19 83 TRP A O 1
ATOM 703 N N . LEU A 1 84 ? -2.610 -1.243 -5.902 1.00 82.75 84 LEU A N 1
ATOM 704 C CA . LEU A 1 84 ? -2.641 0.073 -6.542 1.00 82.75 84 LEU A CA 1
ATOM 705 C C . LEU A 1 84 ? -2.294 -0.088 -8.022 1.00 82.75 84 LEU A C 1
ATOM 707 O O . LEU A 1 84 ? -1.132 -0.257 -8.376 1.00 82.75 84 LEU A O 1
ATOM 711 N N . THR A 1 85 ? -3.289 -0.052 -8.911 1.00 72.56 85 THR A N 1
ATOM 712 C CA . THR A 1 85 ? -3.045 -0.244 -10.352 1.00 72.56 85 THR A CA 1
ATOM 713 C C . THR A 1 85 ? -4.049 0.499 -11.235 1.00 72.56 85 THR A C 1
ATOM 715 O O . THR A 1 85 ? -5.151 0.834 -10.806 1.00 72.56 85 THR A O 1
ATOM 718 N N . SER A 1 86 ? -3.676 0.777 -12.490 1.00 61.00 86 SER A N 1
ATOM 719 C CA . SER A 1 86 ? -4.617 1.163 -13.558 1.00 61.00 86 SER A CA 1
ATOM 720 C C . SER A 1 86 ? -5.353 -0.039 -14.136 1.00 61.00 86 SER A C 1
ATOM 722 O O . SER A 1 86 ? -6.374 0.130 -14.796 1.00 61.00 86 SER A O 1
ATOM 724 N N . ASN A 1 87 ? -4.835 -1.254 -13.959 1.00 64.06 87 ASN A N 1
ATOM 725 C CA . ASN A 1 87 ? -5.239 -2.385 -14.777 1.00 64.06 87 ASN A CA 1
ATOM 726 C C . ASN A 1 87 ? -5.596 -3.601 -13.924 1.00 64.06 87 ASN A C 1
ATOM 728 O O . ASN A 1 87 ? -4.810 -4.523 -13.716 1.00 64.06 87 ASN A O 1
ATOM 732 N N . GLU A 1 88 ? -6.845 -3.598 -13.473 1.00 65.69 88 GLU A N 1
ATOM 733 C CA . GLU A 1 88 ? -7.461 -4.655 -12.669 1.00 65.69 88 GLU A CA 1
ATOM 734 C C . GLU A 1 88 ? -7.324 -6.045 -13.309 1.00 65.69 88 GLU A C 1
ATOM 736 O O . GLU A 1 88 ? -7.054 -7.028 -12.621 1.00 65.69 88 GLU A O 1
ATOM 741 N N . ARG A 1 89 ? -7.411 -6.140 -14.645 1.00 63.38 89 ARG A N 1
ATOM 742 C CA . ARG A 1 89 ? -7.269 -7.424 -15.353 1.00 63.38 89 ARG A CA 1
ATOM 743 C C . ARG A 1 89 ? -5.894 -8.054 -15.143 1.00 63.38 89 ARG A C 1
ATOM 745 O O . ARG A 1 89 ? -5.798 -9.281 -15.135 1.00 63.38 89 ARG A O 1
ATOM 752 N N . TRP A 1 90 ? -4.849 -7.244 -14.973 1.00 68.56 90 TRP A N 1
ATOM 753 C CA . TRP A 1 90 ? -3.518 -7.759 -14.666 1.00 68.56 90 TRP A CA 1
ATOM 754 C C . TRP A 1 90 ? -3.420 -8.275 -13.239 1.00 68.56 90 TRP A C 1
ATOM 756 O O . TRP A 1 90 ? -2.793 -9.309 -13.036 1.00 68.56 90 TRP A O 1
ATOM 766 N N . MET A 1 91 ? -4.070 -7.618 -12.278 1.00 73.19 91 MET A N 1
ATOM 767 C CA . MET A 1 91 ? -4.039 -8.061 -10.881 1.00 73.19 91 MET A CA 1
ATOM 768 C C . MET A 1 91 ? -4.784 -9.383 -10.696 1.00 73.19 91 MET A C 1
ATOM 770 O O . MET A 1 91 ? -4.278 -10.270 -10.025 1.00 73.19 91 MET A O 1
ATOM 774 N N . VAL A 1 92 ? -5.892 -9.604 -11.411 1.00 69.56 92 VAL A N 1
ATOM 775 C CA . VAL A 1 92 ? -6.566 -10.917 -11.416 1.00 69.56 92 VAL A CA 1
ATOM 776 C C . VAL A 1 92 ? -5.629 -12.033 -11.904 1.00 69.56 92 VAL A C 1
ATOM 778 O O . VAL A 1 92 ? -5.568 -13.105 -11.304 1.00 69.56 92 VAL A O 1
ATOM 781 N N . ALA A 1 93 ? -4.896 -11.802 -12.999 1.00 67.00 93 ALA A N 1
ATOM 782 C CA . ALA A 1 93 ? -3.956 -12.789 -13.538 1.00 67.00 93 ALA A CA 1
ATOM 783 C C . ALA A 1 93 ? -2.744 -13.000 -12.612 1.00 67.00 93 ALA A C 1
ATOM 785 O O . ALA A 1 93 ? -2.261 -14.123 -12.461 1.00 67.00 93 ALA A O 1
ATOM 786 N N . LEU A 1 94 ? -2.275 -11.924 -11.982 1.00 72.81 94 LEU A N 1
ATOM 787 C CA . LEU A 1 94 ? -1.223 -11.931 -10.975 1.00 72.81 94 LEU A CA 1
ATOM 788 C C . LEU A 1 94 ? -1.620 -12.777 -9.760 1.00 72.81 94 LEU A C 1
ATOM 790 O O . LEU A 1 94 ? -0.893 -13.702 -9.401 1.00 72.81 94 LEU A O 1
ATOM 794 N N . ASP A 1 95 ? -2.781 -12.503 -9.168 1.00 75.50 95 ASP A N 1
ATOM 795 C CA . ASP A 1 95 ? -3.281 -13.209 -7.988 1.00 75.50 95 ASP A CA 1
ATOM 796 C C . ASP A 1 95 ? -3.406 -14.708 -8.272 1.00 75.50 95 ASP A C 1
ATOM 798 O O . ASP A 1 95 ? -2.917 -15.534 -7.499 1.00 75.50 95 ASP A O 1
ATOM 802 N N . GLN A 1 96 ? -3.943 -15.072 -9.443 1.00 70.56 96 GLN A N 1
ATOM 803 C CA . GLN A 1 96 ? -4.018 -16.466 -9.891 1.00 70.56 96 GLN A CA 1
ATOM 804 C C . GLN A 1 96 ? -2.645 -17.138 -9.978 1.00 70.56 96 GLN A C 1
ATOM 806 O O . GLN A 1 96 ? -2.508 -18.299 -9.591 1.00 70.56 96 GLN A O 1
ATOM 811 N N . ALA A 1 97 ? -1.627 -16.432 -10.470 1.00 66.56 97 ALA A N 1
ATOM 812 C CA . ALA A 1 97 ? -0.284 -16.985 -10.594 1.00 66.56 97 ALA A CA 1
ATOM 813 C C . ALA A 1 97 ? 0.441 -17.130 -9.247 1.00 66.56 97 ALA A C 1
ATOM 815 O O . ALA A 1 97 ? 1.224 -18.067 -9.082 1.00 66.56 97 ALA A O 1
ATOM 816 N N . ILE A 1 98 ? 0.167 -16.242 -8.285 1.00 72.06 98 ILE A N 1
ATOM 817 C CA . ILE A 1 98 ? 0.678 -16.330 -6.905 1.00 72.06 98 ILE A CA 1
ATOM 818 C C . ILE A 1 98 ? -0.119 -17.370 -6.089 1.00 72.06 98 ILE A C 1
ATOM 820 O O . ILE A 1 98 ? 0.356 -17.896 -5.081 1.00 72.06 98 ILE A O 1
ATOM 824 N N . GLY A 1 99 ? -1.331 -17.712 -6.531 1.00 72.38 99 GLY A N 1
ATOM 825 C CA . GLY A 1 99 ? -2.262 -18.555 -5.785 1.00 72.38 99 GLY A CA 1
ATOM 826 C C . GLY A 1 99 ? -2.985 -17.795 -4.671 1.00 72.38 99 GLY A C 1
ATOM 827 O O . GLY A 1 99 ? -3.383 -18.403 -3.675 1.00 72.38 99 GLY A O 1
ATOM 828 N N . ILE A 1 100 ? -3.122 -16.477 -4.822 1.00 80.06 100 ILE A N 1
ATOM 829 C CA . ILE A 1 100 ? -3.986 -15.625 -4.009 1.00 80.06 100 ILE A CA 1
ATOM 830 C C . ILE A 1 100 ? -5.404 -15.730 -4.574 1.00 80.06 100 ILE A C 1
ATOM 832 O O . ILE A 1 100 ? -5.620 -15.717 -5.787 1.00 80.06 100 ILE A O 1
ATOM 836 N N . ASN A 1 101 ? -6.388 -15.857 -3.691 1.00 79.38 101 ASN A N 1
ATOM 837 C CA . ASN A 1 101 ? -7.778 -15.736 -4.093 1.00 79.38 101 ASN A CA 1
ATOM 838 C C . ASN A 1 101 ? -8.100 -14.252 -4.318 1.00 79.38 101 ASN A C 1
ATOM 840 O O . ASN A 1 101 ? -8.029 -13.464 -3.380 1.00 79.38 101 ASN A O 1
ATOM 844 N N . HIS A 1 102 ? -8.460 -13.877 -5.547 1.00 78.25 102 HIS A N 1
ATOM 845 C CA . HIS A 1 102 ? -8.735 -12.479 -5.893 1.00 78.25 102 HIS A CA 1
ATOM 846 C C . HIS A 1 102 ? -9.894 -11.879 -5.074 1.00 78.25 102 HIS A C 1
ATOM 848 O O . HIS A 1 102 ? -9.906 -10.685 -4.823 1.00 78.25 102 HIS A O 1
ATOM 854 N N . ASP A 1 103 ? -10.830 -12.698 -4.577 1.00 76.81 103 ASP A N 1
ATOM 855 C CA . ASP A 1 103 ? -11.917 -12.229 -3.700 1.00 76.81 103 ASP A CA 1
ATOM 856 C C . ASP A 1 103 ? -11.436 -11.814 -2.287 1.00 76.81 103 ASP A C 1
ATOM 858 O O . ASP A 1 103 ? -12.203 -11.238 -1.505 1.00 76.81 103 ASP A O 1
ATOM 862 N N . ASP A 1 104 ? -10.184 -12.139 -1.941 1.00 75.00 104 ASP A N 1
ATOM 863 C CA . ASP A 1 104 ? -9.537 -11.808 -0.668 1.00 75.00 104 ASP A CA 1
ATOM 864 C C . ASP A 1 104 ? -8.600 -10.587 -0.773 1.00 75.00 104 ASP A C 1
ATOM 866 O O . ASP A 1 104 ? -7.972 -10.197 0.216 1.00 75.00 104 ASP A O 1
ATOM 870 N N . VAL A 1 105 ? -8.530 -9.945 -1.942 1.00 81.94 105 VAL A N 1
ATOM 871 C CA . VAL A 1 105 ? -7.810 -8.685 -2.151 1.00 81.94 105 VAL A CA 1
ATOM 872 C C . VAL A 1 105 ? -8.721 -7.671 -2.832 1.00 81.94 105 VAL A C 1
ATOM 874 O O . VAL A 1 105 ? -9.574 -8.017 -3.642 1.00 81.94 105 VAL A O 1
ATOM 877 N N . ASP A 1 106 ? -8.551 -6.398 -2.505 1.00 82.75 106 ASP A N 1
ATOM 878 C CA . ASP A 1 106 ? -9.217 -5.308 -3.204 1.00 82.75 106 ASP A CA 1
ATOM 879 C C . ASP A 1 106 ? -8.258 -4.741 -4.265 1.00 82.75 106 ASP A C 1
ATOM 881 O O . ASP A 1 106 ? -7.034 -4.749 -4.113 1.00 82.75 106 ASP A O 1
ATOM 885 N N . THR A 1 107 ? -8.804 -4.239 -5.370 1.00 75.25 107 THR A N 1
ATOM 886 C CA . THR A 1 107 ? -8.032 -3.470 -6.350 1.00 75.25 107 THR A CA 1
ATOM 887 C C . THR A 1 107 ? -8.528 -2.039 -6.333 1.00 75.25 107 THR A C 1
ATOM 889 O O . THR A 1 107 ? -9.693 -1.769 -6.625 1.00 75.25 107 THR A O 1
ATOM 892 N N . GLU A 1 108 ? -7.638 -1.112 -6.005 1.00 75.69 108 GLU A N 1
ATOM 893 C CA . GLU A 1 108 ? -7.945 0.305 -6.034 1.00 75.69 108 GLU A CA 1
ATOM 894 C C . GLU A 1 108 ? -7.420 0.891 -7.344 1.00 75.69 108 GLU A C 1
ATOM 896 O O . GLU A 1 108 ? -6.229 0.831 -7.671 1.00 75.69 108 GLU A O 1
ATOM 901 N N . ALA A 1 109 ? -8.340 1.463 -8.118 1.00 63.97 109 ALA A N 1
ATOM 902 C CA . ALA A 1 109 ? -8.005 2.174 -9.339 1.00 63.97 109 ALA A CA 1
ATOM 903 C C . ALA A 1 109 ? -7.325 3.498 -8.968 1.00 63.97 109 ALA A C 1
ATOM 905 O O . ALA A 1 109 ? -7.975 4.507 -8.700 1.00 63.97 109 ALA A O 1
ATOM 906 N N . PHE A 1 110 ? -5.997 3.479 -8.936 1.00 60.34 110 PHE A N 1
ATOM 907 C CA . PHE A 1 110 ? -5.163 4.645 -8.620 1.00 60.34 110 PHE A CA 1
ATOM 908 C C . PHE A 1 110 ? -4.904 5.550 -9.825 1.00 60.34 110 PHE A C 1
ATOM 910 O O . PHE A 1 110 ? -4.437 6.683 -9.694 1.00 60.34 110 PHE A O 1
ATOM 917 N N . PHE A 1 111 ? -5.197 5.042 -11.016 1.00 56.00 111 PHE A N 1
ATOM 918 C CA . PHE A 1 111 ? -4.713 5.585 -12.267 1.00 56.00 111 PHE A CA 1
ATOM 919 C C . PHE A 1 111 ? -5.857 5.648 -13.273 1.00 56.00 111 PHE A C 1
ATOM 921 O O . PHE A 1 111 ? -6.622 4.696 -13.411 1.00 56.00 111 PHE A O 1
ATOM 928 N N . ASP A 1 112 ? -5.956 6.771 -13.981 1.00 46.19 112 ASP A N 1
ATOM 929 C CA . ASP A 1 112 ? -6.890 6.918 -15.091 1.00 46.19 112 ASP A CA 1
ATOM 930 C C . ASP A 1 112 ? -6.573 5.875 -16.177 1.00 46.19 112 ASP A C 1
ATOM 932 O O . ASP A 1 112 ? -5.466 5.868 -16.726 1.00 46.19 112 ASP A O 1
ATOM 936 N N . GLN A 1 113 ? -7.539 4.990 -16.444 1.00 41.53 113 GLN A N 1
ATOM 937 C CA . GLN A 1 113 ? -7.458 3.929 -17.453 1.00 41.53 113 GLN A CA 1
ATOM 938 C C . GLN A 1 113 ? -7.345 4.481 -18.879 1.00 41.53 113 GLN A C 1
ATOM 940 O O . GLN A 1 113 ? -6.830 3.781 -19.749 1.00 41.53 113 GLN A O 1
ATOM 945 N N . ASP A 1 114 ? -7.788 5.722 -19.106 1.00 42.06 114 ASP A N 1
ATOM 946 C CA . ASP A 1 114 ? -7.825 6.358 -20.425 1.00 42.06 114 ASP A CA 1
ATOM 947 C C . ASP A 1 114 ? -6.576 7.206 -20.719 1.00 42.06 114 ASP A C 1
ATOM 949 O O . ASP A 1 114 ? -6.406 7.720 -21.828 1.00 42.06 114 ASP A O 1
ATOM 953 N N . SER A 1 115 ? -5.677 7.353 -19.743 1.00 41.41 115 SER A N 1
ATOM 954 C CA . SER A 1 115 ? -4.424 8.079 -19.920 1.00 41.41 115 SER A CA 1
ATOM 955 C C . SER A 1 115 ? -3.263 7.096 -20.090 1.00 41.41 115 SER A C 1
ATOM 957 O O . SER A 1 115 ? -2.912 6.369 -19.163 1.00 41.41 115 SER A O 1
ATOM 959 N N . ASP A 1 116 ? -2.576 7.141 -21.235 1.00 41.53 116 ASP A N 1
ATOM 960 C CA . ASP A 1 116 ? -1.276 6.463 -21.428 1.00 41.53 116 ASP A CA 1
ATOM 961 C C . ASP A 1 116 ? -0.220 6.899 -20.375 1.00 41.53 116 ASP A C 1
ATOM 963 O O . ASP A 1 116 ? 0.852 6.305 -20.266 1.00 41.53 116 ASP A O 1
ATOM 967 N N . GLY A 1 117 ? -0.507 7.960 -19.606 1.00 43.22 117 GLY A N 1
ATOM 968 C CA . GLY A 1 117 ? 0.343 8.520 -18.555 1.00 43.22 117 GLY A CA 1
ATOM 969 C C . GLY A 1 117 ? 0.072 8.011 -17.137 1.00 43.22 117 GLY A C 1
ATOM 970 O O . GLY A 1 117 ? 0.958 8.150 -16.297 1.00 43.22 117 GLY A O 1
ATOM 971 N N . GLY A 1 118 ? -1.087 7.401 -16.869 1.00 42.50 118 GLY A N 1
ATOM 972 C CA . GLY A 1 118 ? -1.513 7.036 -15.519 1.00 42.50 118 GLY A CA 1
ATOM 973 C C . GLY A 1 118 ? -1.726 8.251 -14.597 1.00 42.50 118 GLY A C 1
ATOM 974 O O . GLY A 1 118 ? -1.005 9.241 -14.634 1.00 42.50 118 GLY A O 1
ATOM 975 N N . ILE A 1 119 ? -2.688 8.118 -13.685 1.00 52.44 119 ILE A N 1
ATOM 976 C CA . ILE A 1 119 ? -3.137 9.107 -12.686 1.00 52.44 119 ILE A CA 1
ATOM 977 C C . ILE A 1 119 ? -4.118 10.146 -13.249 1.00 52.44 119 ILE A C 1
ATOM 979 O O . ILE A 1 119 ? -3.810 10.911 -14.160 1.00 52.44 119 ILE A O 1
ATOM 983 N N . VAL A 1 120 ? -5.288 10.243 -12.609 1.00 42.41 120 VAL A N 1
ATOM 984 C CA . VAL A 1 120 ? -6.214 11.372 -12.777 1.00 42.41 120 VAL A CA 1
ATOM 985 C C . VAL A 1 120 ? -5.478 12.656 -12.368 1.00 42.41 120 VAL A C 1
ATOM 987 O O . VAL A 1 120 ? -5.292 12.933 -11.187 1.00 42.41 120 VAL A O 1
ATOM 990 N N . GLY A 1 121 ? -5.003 13.427 -13.347 1.00 46.06 121 GLY A N 1
ATOM 991 C CA . GLY A 1 121 ? -4.333 14.712 -13.118 1.00 46.06 121 GLY A CA 1
ATOM 992 C C . GLY A 1 121 ? -2.882 14.652 -12.616 1.00 46.06 121 GLY A C 1
ATOM 993 O O . GLY A 1 121 ? -2.357 15.696 -12.238 1.00 46.06 121 GLY A O 1
ATOM 994 N N . GLY A 1 122 ? -2.223 13.485 -12.616 1.00 60.28 122 GLY A N 1
ATOM 995 C CA . GLY A 1 122 ? -0.812 13.350 -12.209 1.00 60.28 122 GLY A CA 1
ATOM 996 C C . GLY A 1 122 ? -0.543 13.369 -10.696 1.00 60.28 122 GLY A C 1
ATOM 997 O O . GLY A 1 122 ? 0.613 13.289 -10.294 1.00 60.28 122 GLY A O 1
ATOM 998 N N . ASP A 1 123 ? -1.574 13.460 -9.846 1.00 75.31 123 ASP A N 1
ATOM 999 C CA . ASP A 1 123 ? -1.418 13.569 -8.390 1.00 75.31 123 ASP A CA 1
ATOM 1000 C C . ASP A 1 123 ? -1.633 12.243 -7.635 1.00 75.31 123 ASP A C 1
ATOM 1002 O O . ASP A 1 123 ? -2.717 11.943 -7.125 1.00 75.31 123 ASP A O 1
ATOM 1006 N N . ARG A 1 124 ? -0.564 11.450 -7.524 1.00 78.06 124 ARG A N 1
ATOM 1007 C CA . ARG A 1 124 ? -0.571 10.144 -6.841 1.00 78.06 124 ARG A CA 1
ATOM 1008 C C . ARG A 1 124 ? -0.896 10.244 -5.347 1.00 78.06 124 ARG A C 1
ATOM 1010 O O . ARG A 1 124 ? -1.618 9.406 -4.808 1.00 78.06 124 ARG A O 1
ATOM 1017 N N . LEU A 1 125 ? -0.409 11.299 -4.692 1.00 84.75 125 LEU A N 1
ATOM 1018 C CA . LEU A 1 125 ? -0.670 11.589 -3.278 1.00 84.75 125 LEU A CA 1
ATOM 1019 C C . LEU A 1 125 ? -2.144 11.957 -3.035 1.00 84.75 125 LEU A C 1
ATOM 1021 O O . LEU A 1 125 ? -2.730 11.567 -2.026 1.00 84.75 125 LEU A O 1
ATOM 1025 N N . GLY A 1 126 ? -2.769 12.666 -3.977 1.00 83.44 126 GLY A N 1
ATOM 1026 C CA . GLY A 1 126 ? -4.208 12.926 -3.952 1.00 83.44 126 GLY A CA 1
ATOM 1027 C C . GLY A 1 126 ? -5.038 11.647 -4.097 1.00 83.44 126 GLY A C 1
ATOM 1028 O O . GLY A 1 126 ? -6.002 11.449 -3.356 1.00 83.44 126 GLY A O 1
ATOM 1029 N N . ALA A 1 127 ? -4.637 10.744 -4.998 1.00 81.19 127 ALA A N 1
ATOM 1030 C CA . ALA A 1 127 ? -5.329 9.472 -5.211 1.00 81.19 127 ALA A CA 1
ATOM 1031 C C . ALA A 1 127 ? -5.313 8.575 -3.956 1.00 81.19 127 ALA A C 1
ATOM 1033 O O . ALA A 1 127 ? -6.375 8.106 -3.534 1.00 81.19 127 ALA A O 1
ATOM 1034 N N . ILE A 1 128 ? -4.152 8.411 -3.299 1.00 87.56 128 ILE A N 1
ATOM 1035 C CA . ILE A 1 128 ? -4.063 7.642 -2.040 1.00 87.56 128 ILE A CA 1
ATOM 1036 C C . ILE A 1 128 ? -4.916 8.275 -0.937 1.00 87.56 128 ILE A C 1
ATOM 1038 O O . ILE A 1 128 ? -5.601 7.557 -0.212 1.00 87.56 128 ILE A O 1
ATOM 1042 N N . ALA A 1 129 ? -4.958 9.608 -0.838 1.00 89.50 129 ALA A N 1
ATOM 1043 C CA . ALA A 1 129 ? -5.780 10.294 0.158 1.00 89.50 129 ALA A CA 1
ATOM 1044 C C . ALA A 1 129 ? -7.277 9.991 -0.015 1.00 89.50 129 ALA A C 1
ATOM 1046 O O . ALA A 1 129 ? -7.981 9.736 0.967 1.00 89.50 129 ALA A O 1
ATOM 1047 N N . VAL A 1 130 ? -7.764 9.967 -1.261 1.00 86.75 130 VAL A N 1
ATOM 1048 C CA . VAL A 1 130 ? -9.163 9.640 -1.578 1.00 86.75 130 VAL A CA 1
ATOM 1049 C C . VAL A 1 130 ? -9.476 8.181 -1.244 1.00 86.75 130 VAL A C 1
ATOM 1051 O O . VAL A 1 130 ? -10.486 7.922 -0.582 1.00 86.75 130 VAL A O 1
ATOM 1054 N N . ALA A 1 131 ? -8.613 7.244 -1.651 1.00 88.12 131 ALA A N 1
ATOM 1055 C CA . ALA A 1 131 ? -8.785 5.818 -1.367 1.00 88.12 131 ALA A CA 1
ATOM 1056 C C . ALA A 1 131 ? -8.828 5.552 0.148 1.00 88.12 131 ALA A C 1
ATOM 1058 O O . ALA A 1 131 ? -9.782 4.954 0.654 1.00 88.12 131 ALA A O 1
ATOM 1059 N N . LEU A 1 132 ? -7.864 6.106 0.891 1.00 91.62 132 LEU A N 1
ATOM 1060 C CA . LEU A 1 132 ? -7.807 5.998 2.348 1.00 91.62 132 LEU A CA 1
ATOM 1061 C C . LEU A 1 132 ? -9.037 6.609 3.019 1.00 91.62 132 LEU A C 1
ATOM 1063 O O . LEU A 1 132 ? -9.637 5.971 3.879 1.00 91.62 132 LEU A O 1
ATOM 1067 N N . THR A 1 133 ? -9.468 7.805 2.612 1.00 91.12 133 THR A N 1
ATOM 1068 C CA . THR A 1 133 ? -10.657 8.454 3.194 1.00 91.12 133 THR A CA 1
ATOM 1069 C C . THR A 1 133 ? -11.917 7.621 2.964 1.00 91.12 133 THR A C 1
ATOM 1071 O O . THR A 1 133 ? -12.696 7.390 3.894 1.00 91.12 133 THR A O 1
ATOM 1074 N N . LYS A 1 134 ? -12.123 7.131 1.735 1.00 89.50 134 LYS A N 1
ATOM 1075 C CA . LYS A 1 134 ? -13.245 6.247 1.395 1.00 89.50 134 LYS A CA 1
ATOM 1076 C C . LYS A 1 134 ? -13.218 4.990 2.263 1.00 89.50 134 LYS A C 1
ATOM 1078 O O . LYS A 1 134 ? -14.241 4.631 2.841 1.00 89.50 134 LYS A O 1
ATOM 1083 N N . ARG A 1 135 ? -12.052 4.357 2.413 1.00 90.12 135 ARG A N 1
ATOM 1084 C CA . ARG A 1 135 ? -11.899 3.157 3.238 1.00 90.12 135 ARG A CA 1
ATOM 1085 C C . ARG A 1 135 ? -12.166 3.443 4.715 1.00 90.12 135 ARG A C 1
ATOM 1087 O O . ARG A 1 135 ? -12.996 2.772 5.316 1.00 90.12 135 ARG A O 1
ATOM 1094 N N . LEU A 1 136 ? -11.521 4.444 5.304 1.00 91.31 136 LEU A N 1
ATOM 1095 C CA . LEU A 1 136 ? -11.636 4.748 6.735 1.00 91.31 136 LEU A CA 1
ATOM 1096 C C . LEU A 1 136 ? -13.047 5.210 7.141 1.00 91.31 136 LEU A C 1
ATOM 1098 O O . LEU A 1 136 ? -13.441 5.052 8.297 1.00 91.31 136 LEU A O 1
ATOM 1102 N N . THR A 1 137 ? -13.840 5.725 6.197 1.00 91.50 137 THR A N 1
ATOM 1103 C CA . THR A 1 137 ? -15.242 6.111 6.430 1.00 91.50 137 THR A CA 1
ATOM 1104 C C . THR A 1 137 ? -16.258 5.008 6.115 1.00 91.50 137 THR A C 1
ATOM 1106 O O . THR A 1 137 ? -17.412 5.106 6.547 1.00 91.50 137 THR A O 1
ATOM 1109 N N . ASP A 1 138 ? -15.859 3.941 5.416 1.00 89.31 138 ASP A N 1
ATOM 1110 C CA . ASP A 1 138 ? -16.748 2.840 5.051 1.00 89.31 138 ASP A CA 1
ATOM 1111 C C . ASP A 1 138 ? -17.015 1.901 6.238 1.00 89.31 138 ASP A C 1
ATOM 1113 O O . ASP A 1 138 ? -16.199 1.054 6.622 1.00 89.31 138 ASP A O 1
ATOM 1117 N N . ARG A 1 139 ? -18.229 2.051 6.782 1.00 84.88 139 ARG A N 1
ATOM 1118 C CA . ARG A 1 139 ? -18.771 1.303 7.925 1.00 84.88 139 ARG A CA 1
ATOM 1119 C C . ARG A 1 139 ? -19.285 -0.093 7.570 1.00 84.88 139 ARG A C 1
ATOM 1121 O O . ARG A 1 139 ? -19.700 -0.817 8.470 1.00 84.88 139 ARG A O 1
ATOM 1128 N N . THR A 1 140 ? -19.317 -0.461 6.290 1.00 85.38 140 THR A N 1
ATOM 1129 C CA . THR A 1 140 ? -19.797 -1.778 5.838 1.00 85.38 140 THR A CA 1
ATOM 1130 C C . THR A 1 140 ? -18.723 -2.862 5.937 1.00 85.38 140 THR A C 1
ATOM 1132 O O . THR A 1 140 ? -19.025 -4.048 5.829 1.00 85.38 140 THR A O 1
ATOM 1135 N N . LYS A 1 141 ? -17.472 -2.465 6.181 1.00 83.50 141 LYS A N 1
ATOM 1136 C CA . LYS A 1 141 ? -16.294 -3.334 6.229 1.00 83.50 141 LYS A CA 1
ATOM 1137 C C . LYS A 1 141 ? -15.661 -3.332 7.622 1.00 83.50 141 LYS A C 1
ATOM 1139 O O . LYS A 1 141 ? -15.800 -2.371 8.377 1.00 83.50 141 LYS A O 1
ATOM 1144 N N . ALA A 1 142 ? -14.898 -4.381 7.933 1.00 85.62 142 ALA A N 1
ATOM 1145 C CA . ALA A 1 142 ? -14.085 -4.472 9.153 1.00 85.62 142 ALA A CA 1
ATOM 1146 C C . ALA A 1 142 ? -13.187 -3.226 9.355 1.00 85.62 142 ALA A C 1
ATOM 1148 O O . ALA A 1 142 ? -12.393 -2.945 8.449 1.00 85.62 142 ALA A O 1
ATOM 1149 N N . PRO A 1 143 ? -13.281 -2.498 10.490 1.00 89.94 143 PRO A N 1
ATOM 1150 C CA . PRO A 1 143 ? -12.537 -1.256 10.719 1.00 89.94 143 PRO A CA 1
ATOM 1151 C C . PRO A 1 143 ? -11.022 -1.426 10.593 1.00 89.94 143 PRO A C 1
ATOM 1153 O O . PRO A 1 143 ? -10.478 -2.469 10.962 1.00 89.94 143 PRO A O 1
ATOM 1156 N N . SER A 1 144 ? -10.343 -0.383 10.119 1.00 93.00 144 SER A N 1
ATOM 1157 C CA . SER A 1 144 ? -8.882 -0.365 10.076 1.00 93.00 144 SER A CA 1
ATOM 1158 C C . SER A 1 144 ? -8.298 -0.178 11.480 1.00 93.00 144 SER A C 1
ATOM 1160 O O . SER A 1 144 ? -8.823 0.613 12.268 1.00 93.00 144 SER A O 1
ATOM 1162 N N . ARG A 1 145 ? -7.233 -0.914 11.807 1.00 94.12 145 ARG A N 1
ATOM 1163 C CA . ARG A 1 145 ? -6.381 -0.686 12.993 1.00 94.12 145 ARG A CA 1
ATOM 1164 C C . ARG A 1 145 ? -5.025 -0.082 12.648 1.00 94.12 145 ARG A C 1
ATOM 1166 O O . ARG A 1 145 ? -4.336 0.378 13.544 1.00 94.12 145 ARG A O 1
ATOM 1173 N N . GLY A 1 146 ? -4.663 -0.085 11.372 1.00 96.25 146 GLY A N 1
ATOM 1174 C CA . GLY A 1 146 ? -3.393 0.412 10.867 1.00 96.25 146 GLY A CA 1
ATOM 1175 C C . GLY A 1 146 ? -3.432 0.449 9.348 1.00 96.25 146 GLY A C 1
ATOM 1176 O O . GLY A 1 146 ? -4.137 -0.345 8.721 1.00 96.25 146 GLY A O 1
ATOM 1177 N N . VAL A 1 147 ? -2.668 1.361 8.763 1.00 97.62 147 VAL A N 1
ATOM 1178 C CA . VAL A 1 147 ? -2.500 1.477 7.316 1.00 97.62 147 VAL A CA 1
ATOM 1179 C C . VAL A 1 147 ? -1.032 1.288 6.971 1.00 97.62 147 VAL A C 1
ATOM 1181 O O . VAL A 1 147 ? -0.167 1.926 7.562 1.00 97.62 147 VAL A O 1
ATOM 1184 N N . VAL A 1 148 ? -0.751 0.461 5.973 1.00 97.50 148 VAL A N 1
ATOM 1185 C CA . VAL A 1 148 ? 0.561 0.388 5.326 1.00 97.50 148 VAL A CA 1
ATOM 1186 C C . VAL A 1 148 ? 0.403 0.877 3.895 1.00 97.50 148 VAL A C 1
ATOM 1188 O O . VAL A 1 148 ? -0.472 0.406 3.178 1.00 97.50 148 VAL A O 1
ATOM 1191 N N . TRP A 1 149 ? 1.248 1.807 3.466 1.00 95.69 149 TRP A N 1
ATOM 1192 C CA . TRP A 1 149 ? 1.341 2.227 2.071 1.00 95.69 149 TRP A CA 1
ATOM 1193 C C . TRP A 1 149 ? 2.740 1.941 1.534 1.00 95.69 149 TRP A C 1
ATOM 1195 O O . TRP A 1 149 ? 3.724 2.466 2.053 1.00 95.69 149 TRP A O 1
ATOM 1205 N N . MET A 1 150 ? 2.820 1.094 0.511 1.00 93.88 150 MET A N 1
ATOM 1206 C CA . MET A 1 150 ? 4.055 0.679 -0.145 1.00 93.88 150 MET A CA 1
ATOM 1207 C C . MET A 1 150 ? 4.024 1.122 -1.600 1.00 93.88 150 MET A C 1
ATOM 1209 O O . MET A 1 150 ? 3.205 0.651 -2.389 1.00 93.88 150 MET A O 1
ATOM 1213 N N . ASP A 1 151 ? 4.902 2.052 -1.951 1.00 90.38 151 ASP A N 1
ATOM 1214 C CA . ASP A 1 151 ? 4.908 2.654 -3.279 1.00 90.38 151 ASP A CA 1
ATOM 1215 C C . ASP A 1 151 ? 6.299 3.207 -3.585 1.00 90.38 151 ASP A C 1
ATOM 1217 O O . ASP A 1 151 ? 6.904 3.873 -2.746 1.00 90.38 151 ASP A O 1
ATOM 1221 N N . ALA A 1 152 ? 6.826 2.919 -4.773 1.00 85.69 152 ALA A N 1
ATOM 1222 C CA . ALA A 1 152 ? 8.145 3.376 -5.206 1.00 85.69 152 ALA A CA 1
ATOM 1223 C C . ALA A 1 152 ? 8.124 4.784 -5.837 1.00 85.69 152 ALA A C 1
ATOM 1225 O O . ALA A 1 152 ? 9.139 5.256 -6.356 1.00 85.69 152 ALA A O 1
ATOM 1226 N N . ALA A 1 153 ? 6.979 5.468 -5.779 1.00 84.44 153 ALA A N 1
ATOM 1227 C CA . ALA A 1 153 ? 6.778 6.827 -6.254 1.00 84.44 153 ALA A CA 1
ATOM 1228 C C . ALA A 1 153 ? 7.844 7.805 -5.714 1.00 84.44 153 ALA A C 1
ATOM 1230 O O . ALA A 1 153 ? 8.031 7.915 -4.492 1.00 84.44 153 ALA A O 1
ATOM 1231 N N . PRO A 1 154 ? 8.549 8.549 -6.589 1.00 82.81 154 PRO A N 1
ATOM 1232 C CA . PRO A 1 154 ? 9.560 9.513 -6.162 1.00 82.81 154 PRO A CA 1
ATOM 1233 C C . PRO A 1 154 ? 8.977 10.663 -5.325 1.00 82.81 154 PRO A C 1
ATOM 1235 O O . PRO A 1 154 ? 9.685 11.228 -4.487 1.00 82.81 154 PRO A O 1
ATOM 1238 N N . GLU A 1 155 ? 7.695 10.986 -5.501 1.00 83.44 155 GLU A N 1
ATOM 1239 C CA . GLU A 1 155 ? 6.968 12.036 -4.784 1.00 83.44 155 GLU A CA 1
ATOM 1240 C C . GLU A 1 155 ? 6.972 11.809 -3.267 1.00 83.44 155 GLU A C 1
ATOM 1242 O O . GLU A 1 155 ? 7.010 12.775 -2.509 1.00 83.44 155 GLU A O 1
ATOM 1247 N N . ILE A 1 156 ? 7.047 10.556 -2.799 1.00 87.62 156 ILE A N 1
ATOM 1248 C CA . ILE A 1 156 ? 7.148 10.255 -1.361 1.00 87.62 156 ILE A CA 1
ATOM 1249 C C . ILE A 1 156 ? 8.416 10.871 -0.750 1.00 87.62 156 ILE A C 1
ATOM 1251 O O . ILE A 1 156 ? 8.391 11.355 0.382 1.00 87.62 156 ILE A O 1
ATOM 1255 N N . ARG A 1 157 ? 9.526 10.899 -1.501 1.00 87.31 157 ARG A N 1
ATOM 1256 C CA . ARG A 1 157 ? 10.788 11.522 -1.056 1.00 87.31 157 ARG A CA 1
ATOM 1257 C C . ARG A 1 157 ? 10.837 13.013 -1.359 1.00 87.31 157 ARG A C 1
ATOM 1259 O O . ARG A 1 157 ? 11.457 13.764 -0.611 1.00 87.31 157 ARG A O 1
ATOM 1266 N N . GLN A 1 158 ? 10.244 13.430 -2.475 1.00 88.56 158 GLN A N 1
ATOM 1267 C CA . GLN A 1 158 ? 10.316 14.812 -2.955 1.00 88.56 158 GLN A CA 1
ATOM 1268 C C . GLN A 1 158 ? 9.333 15.739 -2.229 1.00 88.56 158 GLN A C 1
ATOM 1270 O O . GLN A 1 158 ? 9.615 16.928 -2.077 1.00 88.56 158 GLN A O 1
ATOM 1275 N N . GLU A 1 159 ? 8.219 15.205 -1.725 1.00 91.38 159 GLU A N 1
ATOM 1276 C CA . GLU A 1 159 ? 7.142 15.965 -1.089 1.00 91.38 159 GLU A CA 1
ATOM 1277 C C . GLU A 1 159 ? 6.811 15.455 0.332 1.00 91.38 159 GLU A C 1
ATOM 1279 O O . GLU A 1 159 ? 5.654 15.150 0.633 1.00 91.38 159 GLU A O 1
ATOM 1284 N N . PRO A 1 160 ? 7.784 15.410 1.267 1.00 91.75 160 PRO A N 1
ATOM 1285 C CA . PRO A 1 160 ? 7.580 14.827 2.600 1.00 91.75 160 PRO A CA 1
ATOM 1286 C C . PRO A 1 160 ? 6.454 15.510 3.390 1.00 91.75 160 PRO A C 1
ATOM 1288 O O . PRO A 1 160 ? 5.720 14.856 4.120 1.00 91.75 160 PRO A O 1
ATOM 1291 N N . HIS A 1 161 ? 6.249 16.814 3.180 1.00 93.62 161 HIS A N 1
ATOM 1292 C CA . HIS A 1 161 ? 5.161 17.566 3.806 1.00 93.62 161 HIS A CA 1
ATOM 1293 C C . HIS A 1 161 ? 3.764 17.045 3.426 1.00 93.62 161 HIS A C 1
ATOM 1295 O O . HIS A 1 161 ? 2.858 17.077 4.254 1.00 93.62 161 HIS A O 1
ATOM 1301 N N . ARG A 1 162 ? 3.579 16.546 2.198 1.00 91.62 162 ARG A N 1
ATOM 1302 C CA . ARG A 1 162 ? 2.303 15.972 1.746 1.00 91.62 162 ARG A CA 1
ATOM 1303 C C . ARG A 1 162 ? 2.101 14.565 2.286 1.00 91.62 162 ARG A C 1
ATOM 1305 O O . ARG A 1 162 ? 0.981 14.195 2.619 1.00 91.62 162 ARG A O 1
ATOM 1312 N N . VAL A 1 163 ? 3.185 13.805 2.433 1.00 94.31 163 VAL A N 1
ATOM 1313 C CA . VAL A 1 163 ? 3.159 12.511 3.127 1.00 94.31 163 VAL A CA 1
ATOM 1314 C C . VAL A 1 163 ? 2.777 12.707 4.597 1.00 94.31 163 VAL A C 1
ATOM 1316 O O . VAL A 1 163 ? 1.950 11.967 5.119 1.00 94.31 163 VAL A O 1
ATOM 1319 N N . ASP A 1 164 ? 3.300 13.738 5.260 1.00 95.38 164 ASP A N 1
ATOM 1320 C CA . ASP A 1 164 ? 2.927 14.050 6.643 1.00 95.38 164 ASP A CA 1
ATOM 1321 C C . ASP A 1 164 ? 1.472 14.520 6.765 1.00 95.38 164 ASP A C 1
ATOM 1323 O O . ASP A 1 164 ? 0.789 14.134 7.712 1.00 95.38 164 ASP A O 1
ATOM 1327 N N . GLN A 1 165 ? 0.959 15.282 5.794 1.00 94.94 165 GLN A N 1
ATOM 1328 C CA . GLN A 1 165 ? -0.472 15.609 5.718 1.00 94.94 165 GLN A CA 1
ATOM 1329 C C . GLN A 1 165 ? -1.333 14.350 5.570 1.00 94.94 165 GLN A C 1
ATOM 1331 O O . GLN A 1 165 ? -2.362 14.232 6.232 1.00 94.94 165 GLN A O 1
ATOM 1336 N N . LEU A 1 166 ? -0.898 13.389 4.751 1.00 94.38 166 LEU A N 1
ATOM 1337 C CA . LEU A 1 166 ? -1.581 12.108 4.593 1.00 94.38 166 LEU A CA 1
ATOM 1338 C C . LEU A 1 166 ? -1.600 11.319 5.909 1.00 94.38 166 LEU A C 1
ATOM 1340 O O . LEU A 1 166 ? -2.653 10.835 6.320 1.00 94.38 166 LEU A O 1
ATOM 1344 N N . ARG A 1 167 ? -0.464 11.251 6.615 1.00 96.31 167 ARG A N 1
ATOM 1345 C CA . ARG A 1 167 ? -0.378 10.623 7.943 1.00 96.31 167 ARG A CA 1
ATOM 1346 C C . ARG A 1 167 ? -1.286 11.308 8.960 1.00 96.31 167 ARG A C 1
ATOM 1348 O O . ARG A 1 167 ? -1.975 10.621 9.705 1.00 96.31 167 ARG A O 1
ATOM 1355 N N . GLN A 1 168 ? -1.313 12.642 8.983 1.00 96.88 168 GLN A N 1
ATOM 1356 C CA . GLN A 1 168 ? -2.200 13.407 9.866 1.00 96.88 168 GLN A CA 1
ATOM 1357 C C . GLN A 1 168 ? -3.669 13.095 9.578 1.00 96.88 168 GLN A C 1
ATOM 1359 O O . GLN A 1 168 ? -4.409 12.795 10.508 1.00 96.88 168 GLN A O 1
ATOM 1364 N N . MET A 1 169 ? -4.062 13.081 8.301 1.00 96.38 169 MET A N 1
ATOM 1365 C CA . MET A 1 169 ? -5.413 12.722 7.874 1.00 96.38 169 MET A CA 1
ATOM 1366 C C . MET A 1 169 ? -5.799 11.309 8.335 1.00 96.38 169 MET A C 1
ATOM 1368 O O . MET A 1 169 ? -6.889 11.129 8.862 1.00 96.38 169 MET A O 1
ATOM 1372 N N . VAL A 1 170 ? -4.924 10.306 8.188 1.00 96.25 170 VAL A N 1
ATOM 1373 C CA . VAL A 1 170 ? -5.185 8.948 8.710 1.00 96.25 170 VAL A CA 1
ATOM 1374 C C . VAL A 1 170 ? -5.294 8.959 10.244 1.00 96.25 170 VAL A C 1
ATOM 1376 O O . VAL A 1 170 ? -6.213 8.357 10.804 1.00 96.25 170 VAL A O 1
ATOM 1379 N N . GLY A 1 171 ? -4.432 9.724 10.918 1.00 96.25 171 GLY A N 1
ATOM 1380 C CA . GLY A 1 171 ? -4.436 9.905 12.370 1.00 96.25 171 GLY A CA 1
ATOM 1381 C C . GLY A 1 171 ? -5.712 10.544 12.930 1.00 96.25 171 GLY A C 1
ATOM 1382 O O . GLY A 1 171 ? -6.105 10.226 14.052 1.00 96.25 171 GLY A O 1
ATOM 1383 N N . GLU A 1 172 ? -6.425 11.371 12.157 1.00 96.31 172 GLU A N 1
ATOM 1384 C CA . GLU A 1 172 ? -7.741 11.912 12.545 1.00 96.31 172 GLU A CA 1
ATOM 1385 C C . GLU A 1 172 ? -8.796 10.810 12.759 1.00 96.31 172 GLU A C 1
ATOM 1387 O O . GLU A 1 172 ? -9.756 11.005 13.507 1.00 96.31 172 GLU A O 1
ATOM 1392 N N . PHE A 1 173 ? -8.592 9.626 12.171 1.00 93.81 173 PHE A N 1
ATOM 1393 C CA . PHE A 1 173 ? -9.426 8.441 12.384 1.00 93.81 173 PHE A CA 1
ATOM 1394 C C . PHE A 1 173 ? -8.935 7.550 13.538 1.00 93.81 173 PHE A C 1
ATOM 1396 O O . PHE A 1 173 ? -9.529 6.501 13.793 1.00 93.81 173 PHE A O 1
ATOM 1403 N N . GLY A 1 174 ? -7.882 7.957 14.256 1.00 93.88 174 GLY A N 1
ATOM 1404 C CA . GLY A 1 174 ? -7.265 7.172 15.328 1.00 93.88 174 GLY A CA 1
ATOM 1405 C C . GLY A 1 174 ? -6.531 5.932 14.817 1.00 93.88 174 GLY A C 1
ATOM 1406 O O . GLY A 1 174 ? -6.540 4.902 15.491 1.00 93.88 174 GLY A O 1
ATOM 1407 N N . VAL A 1 175 ? -5.965 6.021 13.611 1.00 95.75 175 VAL A N 1
ATOM 1408 C CA . VAL A 1 175 ? -5.238 4.948 12.928 1.00 95.75 175 VAL A CA 1
ATOM 1409 C C . VAL A 1 175 ? -3.825 5.435 12.617 1.00 95.75 175 VAL A C 1
ATOM 1411 O O . VAL A 1 175 ? -3.647 6.578 12.198 1.00 95.75 175 VAL A O 1
ATOM 1414 N N . ASP A 1 176 ? -2.832 4.571 12.801 1.00 96.50 176 ASP A N 1
ATOM 1415 C CA . ASP A 1 176 ? -1.448 4.864 12.434 1.00 96.50 176 ASP A CA 1
ATOM 1416 C C . ASP A 1 176 ? -1.155 4.452 10.987 1.00 96.50 176 ASP A C 1
ATOM 1418 O O . ASP A 1 176 ? -1.789 3.549 10.430 1.00 96.50 176 ASP A O 1
ATOM 1422 N N . MET A 1 177 ? -0.182 5.126 10.369 1.00 97.62 177 MET A N 1
ATOM 1423 C CA . MET A 1 177 ? 0.201 4.887 8.979 1.00 97.62 177 MET A CA 1
ATOM 1424 C C . MET A 1 177 ? 1.707 4.652 8.830 1.00 97.62 177 MET A C 1
ATOM 1426 O O . MET A 1 177 ? 2.516 5.560 9.046 1.00 97.62 177 MET A O 1
ATOM 1430 N N . LEU A 1 178 ? 2.071 3.457 8.366 1.00 97.69 178 LEU A N 1
ATOM 1431 C CA . LEU A 1 178 ? 3.409 3.119 7.890 1.00 97.69 178 LEU A CA 1
ATOM 1432 C C . LEU A 1 178 ? 3.518 3.423 6.391 1.00 97.69 178 LEU A C 1
ATOM 1434 O O . LEU A 1 178 ? 2.645 3.059 5.607 1.00 97.69 178 LEU A O 1
ATOM 1438 N N . VAL A 1 179 ? 4.610 4.073 5.985 1.00 97.00 179 VAL A N 1
ATOM 1439 C CA . VAL A 1 179 ? 4.919 4.334 4.571 1.00 97.00 179 VAL A CA 1
ATOM 1440 C C . VAL A 1 179 ? 6.257 3.690 4.245 1.00 97.00 179 VAL A C 1
ATOM 1442 O O . VAL A 1 179 ? 7.263 4.036 4.864 1.00 97.00 179 VAL A O 1
ATOM 1445 N N . ILE A 1 180 ? 6.265 2.793 3.264 1.00 95.62 180 ILE A N 1
ATOM 1446 C CA . ILE A 1 180 ? 7.458 2.142 2.726 1.00 95.62 180 ILE A CA 1
ATOM 1447 C C . ILE A 1 180 ? 7.674 2.660 1.307 1.00 95.62 180 ILE A C 1
ATOM 1449 O O . ILE A 1 180 ? 6.786 2.577 0.460 1.00 95.62 180 ILE A O 1
ATOM 1453 N N . ASN A 1 181 ? 8.858 3.209 1.047 1.00 93.56 181 ASN A N 1
ATOM 1454 C CA . ASN A 1 181 ? 9.215 3.753 -0.260 1.00 93.56 181 ASN A CA 1
ATOM 1455 C C . ASN A 1 181 ? 10.492 3.086 -0.779 1.00 93.56 181 ASN A C 1
ATOM 1457 O O . ASN A 1 181 ? 11.590 3.645 -0.615 1.00 93.56 181 ASN A O 1
ATOM 1461 N N . PRO A 1 182 ? 10.349 1.883 -1.365 1.00 87.25 182 PRO A N 1
ATOM 1462 C CA . PRO A 1 182 ? 11.484 1.087 -1.784 1.00 87.25 182 PRO A CA 1
ATOM 1463 C C . PRO A 1 182 ? 12.223 1.744 -2.953 1.00 87.25 182 PRO A C 1
ATOM 1465 O O . PRO A 1 182 ? 11.742 2.664 -3.616 1.00 87.25 182 PRO A O 1
ATOM 1468 N N . ASP A 1 183 ? 13.443 1.278 -3.194 1.00 81.06 183 ASP A N 1
ATOM 1469 C CA . ASP A 1 183 ? 14.186 1.602 -4.410 1.00 81.06 183 ASP A CA 1
ATOM 1470 C C . ASP A 1 183 ? 13.505 0.902 -5.596 1.00 81.06 183 ASP A C 1
ATOM 1472 O O . ASP A 1 183 ? 13.509 -0.327 -5.662 1.00 81.06 183 ASP A O 1
ATOM 1476 N N . SER A 1 184 ? 12.926 1.669 -6.527 1.00 76.50 184 SER A N 1
ATOM 1477 C CA . SER A 1 184 ? 12.124 1.130 -7.637 1.00 76.50 184 SER A CA 1
ATOM 1478 C C . SER A 1 184 ? 12.873 0.119 -8.509 1.00 76.50 184 SER A C 1
ATOM 1480 O O . SER A 1 184 ? 12.254 -0.751 -9.110 1.00 76.50 184 SER A O 1
ATOM 1482 N N . TYR A 1 185 ? 14.207 0.189 -8.557 1.00 72.06 185 TYR A N 1
ATOM 1483 C CA . TYR A 1 185 ? 15.037 -0.751 -9.315 1.00 72.06 185 TYR A CA 1
ATOM 1484 C C . TYR A 1 185 ? 15.306 -2.067 -8.578 1.00 72.06 185 TYR A C 1
ATOM 1486 O O . TYR A 1 185 ? 15.865 -2.996 -9.161 1.00 72.06 185 TYR A O 1
ATOM 1494 N N . LYS A 1 186 ? 14.989 -2.136 -7.283 1.00 72.69 186 LYS A N 1
ATOM 1495 C CA . LYS A 1 186 ? 15.279 -3.287 -6.416 1.00 72.69 186 LYS A CA 1
ATOM 1496 C C . LYS A 1 186 ? 14.028 -3.909 -5.813 1.00 72.69 186 LYS A C 1
ATOM 1498 O O . LYS A 1 186 ? 14.078 -5.082 -5.457 1.00 72.69 186 LYS A O 1
ATOM 1503 N N . GLY A 1 187 ? 12.935 -3.155 -5.729 1.00 77.44 187 GLY A N 1
ATOM 1504 C CA . GLY A 1 187 ? 11.759 -3.566 -4.979 1.00 77.44 187 GLY A CA 1
ATOM 1505 C C . GLY A 1 187 ? 11.988 -3.487 -3.471 1.00 77.44 187 GLY A C 1
ATOM 1506 O O . GLY A 1 187 ? 13.015 -2.993 -2.991 1.00 77.44 187 GLY A O 1
ATOM 1507 N N . ILE A 1 188 ? 11.004 -3.972 -2.723 1.00 84.31 188 ILE A N 1
ATOM 1508 C CA . ILE A 1 188 ? 11.021 -4.000 -1.266 1.00 84.31 188 ILE A CA 1
ATOM 1509 C C . ILE A 1 188 ? 12.100 -4.955 -0.742 1.00 84.31 188 ILE A C 1
ATOM 1511 O O . ILE A 1 188 ? 12.238 -6.101 -1.174 1.00 84.31 188 ILE A O 1
ATOM 1515 N N . SER A 1 189 ? 12.892 -4.471 0.208 1.00 83.31 189 SER A N 1
ATOM 1516 C CA . SER A 1 189 ? 13.923 -5.253 0.885 1.00 83.31 189 SER A CA 1
ATOM 1517 C C . SER A 1 189 ? 13.350 -6.097 2.028 1.00 83.31 189 SER A C 1
ATOM 1519 O O . SER A 1 189 ? 12.272 -5.824 2.555 1.00 83.31 189 SER A O 1
ATOM 1521 N N . ARG A 1 190 ? 14.117 -7.096 2.490 1.00 81.69 190 ARG A N 1
ATOM 1522 C CA . ARG A 1 190 ? 13.745 -7.904 3.666 1.00 81.69 190 ARG A CA 1
ATOM 1523 C C . ARG A 1 190 ? 13.520 -7.044 4.914 1.00 81.69 190 ARG A C 1
ATOM 1525 O O . ARG A 1 190 ? 12.551 -7.263 5.621 1.00 81.69 190 ARG A O 1
ATOM 1532 N N . GLN A 1 191 ? 14.364 -6.038 5.144 1.00 85.81 191 GLN A N 1
ATOM 1533 C CA . GLN A 1 191 ? 14.240 -5.134 6.294 1.00 85.81 191 GLN A CA 1
ATOM 1534 C C . GLN A 1 191 ? 12.979 -4.257 6.221 1.00 85.81 191 GLN A C 1
ATOM 1536 O O . GLN A 1 191 ? 12.380 -3.924 7.241 1.00 85.81 191 GLN A O 1
ATOM 1541 N N . GLU A 1 192 ? 12.584 -3.826 5.024 1.00 91.38 192 GLU A N 1
ATOM 1542 C CA . GLU A 1 192 ? 11.329 -3.091 4.835 1.00 91.38 192 GLU A CA 1
ATOM 1543 C C . GLU A 1 192 ? 10.123 -4.006 5.040 1.00 91.38 192 GLU A C 1
ATOM 1545 O O . GLU A 1 192 ? 9.154 -3.600 5.671 1.00 91.38 192 GLU A O 1
ATOM 1550 N N . MET A 1 193 ? 10.204 -5.260 4.592 1.00 89.56 193 MET A N 1
ATOM 1551 C CA . MET A 1 193 ? 9.151 -6.237 4.848 1.00 89.56 193 MET A CA 1
ATOM 1552 C C . MET A 1 193 ? 9.047 -6.613 6.336 1.00 89.56 193 MET A C 1
ATOM 1554 O O . MET A 1 193 ? 7.942 -6.757 6.848 1.00 89.56 193 MET A O 1
ATOM 1558 N N . GLU A 1 194 ? 10.167 -6.698 7.059 1.00 90.62 194 GLU A N 1
ATOM 1559 C CA . GLU A 1 194 ? 10.180 -6.875 8.520 1.00 90.62 194 GLU A CA 1
ATOM 1560 C C . GLU A 1 194 ? 9.420 -5.739 9.227 1.00 90.62 194 GLU A C 1
ATOM 1562 O O . GLU A 1 194 ? 8.572 -6.005 10.076 1.00 90.62 194 GLU A O 1
ATOM 1567 N N . GLN A 1 195 ? 9.618 -4.483 8.805 1.00 95.25 195 GLN A N 1
ATOM 1568 C CA . GLN A 1 195 ? 8.853 -3.341 9.330 1.00 95.25 195 GLN A CA 1
ATOM 1569 C C . GLN A 1 195 ? 7.347 -3.479 9.077 1.00 95.25 195 GLN A C 1
ATOM 1571 O O . GLN A 1 195 ? 6.545 -3.130 9.941 1.00 95.25 195 GLN A O 1
ATOM 1576 N N . VAL A 1 196 ? 6.952 -3.994 7.909 1.00 94.94 196 VAL A N 1
ATOM 1577 C CA . VAL A 1 196 ? 5.541 -4.263 7.595 1.00 94.94 196 VAL A CA 1
ATOM 1578 C C . VA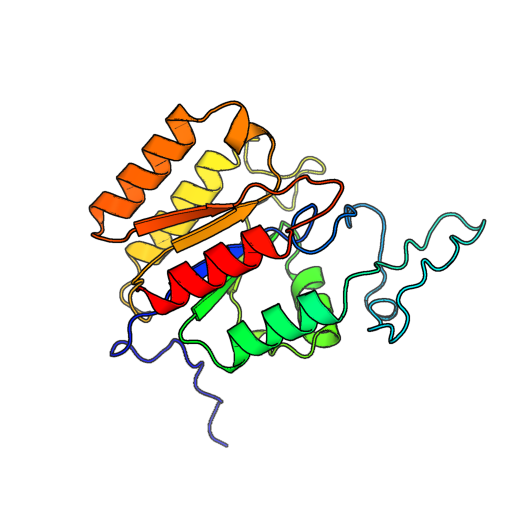L A 1 196 ? 4.984 -5.334 8.529 1.00 94.94 196 VAL A C 1
ATOM 1580 O O . VAL A 1 196 ? 3.915 -5.142 9.108 1.00 94.94 196 VAL A O 1
ATOM 1583 N N . THR A 1 197 ? 5.704 -6.440 8.725 1.00 93.06 197 THR A N 1
ATOM 1584 C CA . THR A 1 197 ? 5.256 -7.522 9.611 1.00 93.06 197 THR A CA 1
ATOM 1585 C C . THR A 1 197 ? 5.188 -7.099 11.077 1.00 93.06 197 THR A C 1
ATOM 1587 O O . THR A 1 197 ? 4.218 -7.444 11.753 1.00 93.06 197 THR A O 1
ATOM 1590 N N . ASP A 1 198 ? 6.151 -6.308 11.553 1.00 94.94 198 ASP A N 1
ATOM 1591 C CA . ASP A 1 198 ? 6.158 -5.774 12.917 1.00 94.94 198 ASP A CA 1
ATOM 1592 C C . ASP A 1 198 ? 4.971 -4.828 13.126 1.00 94.94 198 ASP A C 1
ATOM 1594 O O . ASP A 1 198 ? 4.213 -4.976 14.085 1.00 94.94 198 ASP A O 1
ATOM 1598 N N . PHE A 1 199 ? 4.718 -3.931 12.169 1.00 96.25 199 PHE A N 1
ATOM 1599 C CA . PHE A 1 199 ? 3.569 -3.029 12.213 1.00 96.25 199 PHE A CA 1
ATOM 1600 C C . PHE A 1 199 ? 2.235 -3.791 12.266 1.00 96.25 199 PHE A C 1
ATOM 1602 O O . PHE A 1 199 ? 1.341 -3.431 13.036 1.00 96.25 199 PHE A O 1
ATOM 1609 N N . ILE A 1 200 ? 2.098 -4.875 11.492 1.00 93.31 200 ILE A N 1
ATOM 1610 C CA . ILE A 1 200 ? 0.913 -5.744 11.541 1.00 93.31 200 ILE A CA 1
ATOM 1611 C C . ILE A 1 200 ? 0.758 -6.386 12.925 1.00 93.31 200 ILE A C 1
ATOM 1613 O O . ILE A 1 200 ? -0.370 -6.471 13.419 1.00 93.31 200 ILE A O 1
ATOM 1617 N N . ALA A 1 201 ? 1.850 -6.830 13.549 1.00 90.81 201 ALA A N 1
ATOM 1618 C CA . ALA A 1 201 ? 1.829 -7.488 14.854 1.00 90.81 201 ALA A CA 1
ATOM 1619 C C . ALA A 1 201 ? 1.524 -6.526 16.018 1.00 90.81 201 ALA A C 1
ATOM 1621 O O . ALA A 1 201 ? 0.893 -6.936 16.992 1.00 90.81 201 ALA A O 1
ATOM 1622 N N . GLU A 1 202 ? 1.959 -5.269 15.922 1.00 91.00 202 GLU A N 1
ATOM 1623 C CA . GLU A 1 202 ? 1.764 -4.246 16.959 1.00 91.00 202 GLU A CA 1
ATOM 1624 C C . GLU A 1 202 ? 0.344 -3.681 17.017 1.00 91.00 202 GLU A C 1
ATOM 1626 O O . GLU A 1 202 ? -0.094 -3.223 18.076 1.00 91.00 202 GLU A O 1
ATOM 1631 N N . HIS A 1 203 ? -0.370 -3.711 15.891 1.00 87.81 203 HIS A N 1
ATOM 1632 C CA . HIS A 1 203 ? -1.720 -3.159 15.800 1.00 87.81 203 HIS A CA 1
ATOM 1633 C C . HIS A 1 203 ? -2.806 -4.230 16.016 1.00 87.81 203 HIS A C 1
ATOM 1635 O O . HIS A 1 203 ? -3.988 -3.830 16.050 1.00 87.81 203 HIS A O 1
#

pLDDT: mean 73.13, std 20.49, range [33.03, 97.69]

Sequence (203 aa):
MEQPTSRFNNTNHRVVDIYSDFDGVISPFELRNAVHPELVKPTNQDEPYPIDQRGYYNSIVWSSEMLNQVKDMIDHQPIRWHWLTSNERWMVALDQAIGINHDDVDTEAFFDQDSDGGIVGGDRLGAIAVALTKRLTDRTKAPSRGVVWMDAAPEIRQEPHRVDQLRQMVGEFGVDMLVINPDSYKGISRQEMEQVTDFIAEH

Secondary structure (DSSP, 8-state):
------GGG-TTS-EEEEEEESBTTTBSS-GGG---GGG----S--SPPPPPTTS--------HHHHHHHHHHHHHSSEEEEEEES-HHHHHHHHHHHT--GGGEEEEE-S-TT-TT-SGGG-HHHHHHHHHHHHHH-TTSPPEEEEEEE---THHHH-HHHHHHHHHHHHTTT-EEEEE--BTTTB--HHHHHHHHHHHHH-

Radius of gyration: 17.13 Å; chains: 1; bounding box: 42×42×49 Å

Foldseek 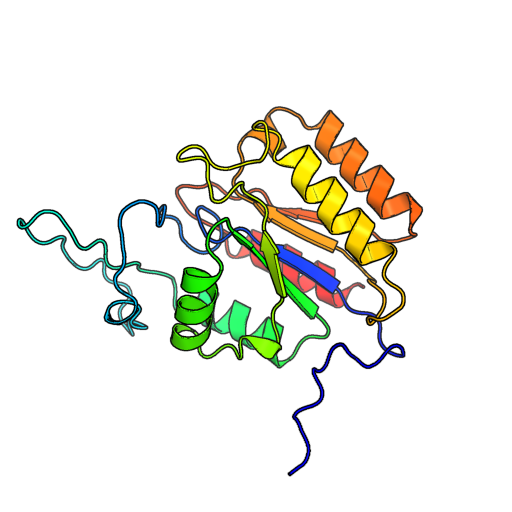3Di:
DDDPDAPWQDQPAAAEEEEAECFLAQFLHDCLQDDDLVLLADDPDPDQDDDDPPRGDDRGDGPLVSLVVVQCCLVPARYEYEYEDQDPVVVCSVCVNSVHDVSSYHYQNQFDVPDPVTHDVPDSLVSVLVVLVCQCPDSSTHHHQEYEYEEQDCCVVVPVVSVVVSQVSNCVSVYGYHYHHHRSNPHDDPVNVVVVVVRSVVD